Protein AF-A0A952EWT7-F1 (afdb_monomer_lite)

Radius of gyration: 32.93 Å; chains: 1; bounding box: 75×46×123 Å

Secondary structure (DSSP, 8-state):
-----PPP--TT-TTHHHHHIIIIIHHHHHHHHHHHTT-HHHHHHHHHTTB-TT---S--TTGGGB-SHHHHT--HHHHHHTSHHHHHHTTTSHHHHHHHHHHHH-TT-HHHHHHH-THHHHHHHHHHHHHHHHHHHHHHHHH--HHHHHHHHHHHHHHHHHH-SPPP-PPPPP-PPPPHHHHHTT--TTS--EEEEE-SS--S----PPPSSS-----EEEEESSPPPP-HHHHHHHHHHHHHHHHHHTTB-TTS-B----SSPPPP-HHHHHHHHHTT--HHHHHHHHTPPPPSS-HHHHHHHHHHHHHHHHHHHHHHHHHHHHHHHHHHHHHHHHHHHHHHHHHHHHHHHHHHHHHHT-

Structure (mmCIF, N/CA/C/O backbone):
data_AF-A0A952EWT7-F1
#
_entry.id   AF-A0A952EWT7-F1
#
loop_
_atom_site.group_PDB
_atom_site.id
_atom_site.type_symbol
_atom_site.label_atom_id
_atom_site.label_alt_id
_atom_site.label_comp_id
_atom_site.label_asym_id
_atom_site.label_entity_id
_atom_site.label_seq_id
_atom_site.pdbx_PDB_ins_code
_atom_site.Cartn_x
_atom_site.Cartn_y
_atom_site.Cartn_z
_atom_site.occupancy
_atom_site.B_iso_or_equiv
_atom_site.auth_seq_id
_atom_site.auth_comp_id
_atom_site.auth_asym_id
_atom_site.auth_atom_id
_atom_site.pdbx_PDB_model_num
ATOM 1 N N . THR A 1 1 ? 38.357 14.764 14.997 1.00 42.47 1 THR A N 1
ATOM 2 C CA . THR A 1 1 ? 37.292 14.633 13.981 1.00 42.47 1 THR A CA 1
ATOM 3 C C . THR A 1 1 ? 36.394 13.514 14.447 1.00 42.47 1 THR A C 1
ATOM 5 O O . THR A 1 1 ? 36.874 12.394 14.538 1.00 42.47 1 THR A O 1
ATOM 8 N N . VAL A 1 2 ? 35.173 13.812 14.895 1.00 44.06 2 VAL A N 1
ATOM 9 C CA . VAL A 1 2 ? 34.248 12.764 15.355 1.00 44.06 2 VAL A CA 1
ATOM 10 C C . VAL A 1 2 ? 33.851 11.966 14.120 1.00 44.06 2 VAL A C 1
ATOM 12 O O . VAL A 1 2 ? 33.176 12.498 13.241 1.00 44.06 2 VAL A O 1
ATOM 15 N N . VAL A 1 3 ? 34.344 10.734 14.009 1.00 47.75 3 VAL A N 1
ATOM 16 C CA . VAL A 1 3 ? 33.871 9.791 12.996 1.00 47.75 3 VAL A CA 1
ATOM 17 C C . VAL A 1 3 ? 32.419 9.513 13.365 1.00 47.75 3 VAL A C 1
ATOM 19 O O . VAL A 1 3 ? 32.148 8.882 14.381 1.00 47.75 3 VAL 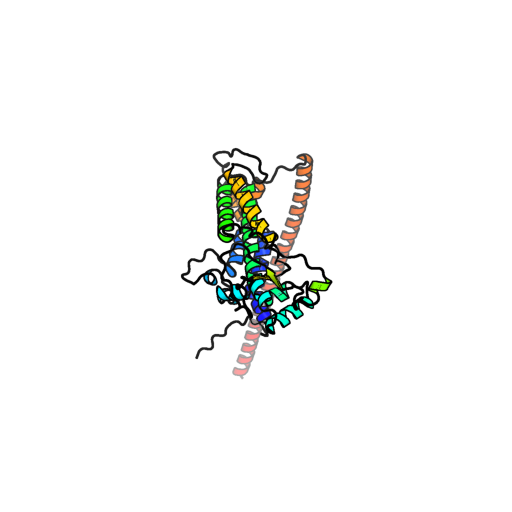A O 1
ATOM 22 N N . LYS A 1 4 ? 31.473 10.093 12.621 1.00 58.44 4 LYS A N 1
ATOM 23 C CA . LYS A 1 4 ? 30.082 9.655 12.712 1.00 58.44 4 LYS A CA 1
ATOM 24 C C . LYS A 1 4 ? 30.060 8.251 12.124 1.00 58.44 4 LYS A C 1
ATOM 26 O O . LYS A 1 4 ? 30.356 8.100 10.942 1.00 58.44 4 LYS A O 1
ATOM 31 N N . ASP A 1 5 ? 29.740 7.255 12.940 1.00 59.91 5 ASP A N 1
ATOM 32 C CA . ASP A 1 5 ? 29.447 5.917 12.440 1.00 59.91 5 ASP A CA 1
ATOM 33 C C . ASP A 1 5 ? 28.180 6.009 11.592 1.00 59.91 5 ASP A C 1
ATOM 35 O O . ASP A 1 5 ? 27.073 6.237 12.080 1.00 59.91 5 ASP A O 1
ATOM 39 N N . ILE A 1 6 ? 28.373 5.936 10.280 1.00 76.69 6 ILE A N 1
ATOM 40 C CA . ILE A 1 6 ? 27.298 6.007 9.305 1.00 76.69 6 ILE A CA 1
ATOM 41 C C . ILE A 1 6 ? 26.843 4.576 9.033 1.00 76.69 6 ILE A C 1
ATOM 43 O O . ILE A 1 6 ? 27.632 3.739 8.601 1.00 76.69 6 ILE A O 1
ATOM 47 N N . VAL A 1 7 ? 25.553 4.309 9.243 1.00 84.38 7 VAL A N 1
ATOM 48 C CA . VAL A 1 7 ? 24.935 3.031 8.870 1.00 84.38 7 VAL A CA 1
ATOM 49 C C . VAL A 1 7 ? 25.104 2.811 7.362 1.00 84.38 7 VAL A C 1
ATOM 51 O O . VAL A 1 7 ? 24.692 3.654 6.551 1.00 84.38 7 VAL A O 1
ATOM 54 N N . ASP A 1 8 ? 25.733 1.692 6.998 1.00 86.62 8 ASP A N 1
ATOM 55 C CA . ASP A 1 8 ? 26.028 1.322 5.614 1.00 86.62 8 ASP A CA 1
ATOM 56 C C . ASP A 1 8 ? 24.905 0.471 5.002 1.00 86.62 8 ASP A C 1
ATOM 58 O O . ASP A 1 8 ? 24.466 -0.524 5.579 1.00 86.62 8 ASP A O 1
ATOM 62 N N . PHE A 1 9 ? 24.468 0.854 3.804 1.00 88.00 9 PHE A N 1
ATOM 63 C CA . PHE A 1 9 ? 23.441 0.174 3.010 1.00 88.00 9 PHE A CA 1
ATOM 64 C C . PHE A 1 9 ? 23.977 -0.305 1.651 1.00 88.00 9 PHE A C 1
ATOM 66 O O . PHE A 1 9 ? 23.198 -0.730 0.794 1.00 88.00 9 PHE A O 1
ATOM 73 N N . SER A 1 10 ? 25.294 -0.235 1.437 1.00 86.12 10 SER A N 1
ATOM 74 C CA . SER A 1 10 ? 25.954 -0.641 0.199 1.00 86.12 10 SER A CA 1
ATOM 75 C C . SER A 1 10 ? 25.780 -2.139 -0.085 1.00 86.12 10 SER A C 1
ATOM 77 O O . SER A 1 10 ? 25.747 -2.971 0.821 1.00 86.12 10 SER A O 1
ATOM 79 N N . ASN A 1 11 ? 25.703 -2.525 -1.361 1.00 81.00 11 ASN A N 1
ATOM 80 C CA . ASN A 1 11 ? 25.495 -3.929 -1.748 1.00 81.00 11 ASN A CA 1
ATOM 81 C C . ASN A 1 11 ? 26.657 -4.860 -1.326 1.00 81.00 11 ASN A C 1
ATOM 83 O O . ASN A 1 11 ? 26.462 -6.063 -1.196 1.00 81.00 11 ASN A O 1
ATOM 87 N N . GLY A 1 12 ? 27.859 -4.309 -1.113 1.00 80.94 12 GLY A N 1
ATOM 88 C CA . GLY A 1 12 ? 29.049 -5.052 -0.676 1.00 80.94 12 GLY A CA 1
ATOM 89 C C . GLY A 1 12 ? 29.339 -4.981 0.827 1.00 80.94 12 GLY A C 1
ATOM 90 O O . GLY A 1 12 ? 30.287 -5.616 1.285 1.00 80.94 12 GLY A O 1
ATOM 91 N N . GLY A 1 13 ? 28.565 -4.210 1.596 1.00 86.81 13 GLY A N 1
ATOM 92 C CA . GLY A 1 13 ? 28.771 -4.050 3.033 1.00 86.81 13 GLY A CA 1
ATOM 93 C C . GLY A 1 13 ? 28.433 -5.324 3.809 1.00 86.81 13 GLY A C 1
ATOM 94 O O . GLY A 1 13 ? 27.369 -5.907 3.623 1.00 86.81 13 GLY A O 1
ATOM 95 N N . ALA A 1 14 ? 29.304 -5.743 4.732 1.00 88.44 14 ALA A N 1
ATOM 96 C CA . ALA A 1 14 ? 29.114 -6.982 5.498 1.00 88.44 14 ALA A CA 1
ATOM 97 C C . ALA A 1 14 ? 27.809 -7.001 6.319 1.00 88.44 14 ALA A C 1
ATOM 99 O O . ALA A 1 14 ? 27.170 -8.043 6.448 1.00 88.44 14 ALA A O 1
ATOM 100 N N . TYR A 1 15 ? 27.399 -5.841 6.846 1.00 89.75 15 TYR A N 1
ATOM 101 C CA . TYR A 1 15 ? 26.183 -5.689 7.653 1.00 89.75 15 TYR A CA 1
ATOM 102 C C . TYR A 1 15 ? 25.022 -5.018 6.912 1.00 89.75 15 TYR A C 1
ATOM 104 O O . TYR A 1 15 ? 23.964 -4.802 7.503 1.00 89.75 15 TYR A O 1
ATOM 112 N N . SER A 1 16 ? 25.180 -4.694 5.625 1.00 89.81 16 SER A N 1
ATOM 113 C CA . SER A 1 16 ? 24.175 -3.912 4.901 1.00 89.81 16 SER A CA 1
ATOM 114 C C . SER A 1 16 ? 22.834 -4.631 4.806 1.00 89.81 16 SER A C 1
ATOM 116 O O . SER A 1 16 ? 21.791 -3.992 4.907 1.00 89.81 16 SER A O 1
ATOM 118 N N . ILE A 1 17 ? 22.846 -5.962 4.684 1.00 91.25 17 ILE A N 1
ATOM 119 C CA . ILE A 1 17 ? 21.625 -6.770 4.642 1.00 91.25 17 ILE A CA 1
ATOM 120 C C . ILE A 1 17 ? 20.793 -6.618 5.918 1.00 91.25 17 ILE A C 1
ATOM 122 O O . ILE A 1 17 ? 19.594 -6.381 5.825 1.00 91.25 17 ILE A O 1
ATOM 126 N N . TYR A 1 18 ? 21.430 -6.646 7.090 1.00 92.88 18 TYR A N 1
ATOM 127 C CA . TYR A 1 18 ? 20.749 -6.475 8.373 1.00 92.88 18 TYR A CA 1
ATOM 128 C C . TYR A 1 18 ? 20.239 -5.044 8.552 1.00 92.88 18 TYR A C 1
ATOM 130 O O . TYR A 1 18 ? 19.160 -4.836 9.098 1.00 92.88 18 TYR A O 1
ATOM 138 N N . ASN A 1 19 ? 20.967 -4.055 8.030 1.00 92.88 19 ASN A N 1
ATOM 139 C CA . ASN A 1 19 ? 20.509 -2.667 8.033 1.00 92.88 19 ASN A CA 1
ATOM 140 C C . ASN A 1 19 ? 19.266 -2.497 7.142 1.00 92.88 19 ASN A C 1
ATOM 142 O O . ASN A 1 19 ? 18.280 -1.895 7.562 1.00 92.88 19 ASN A O 1
ATOM 146 N N . TRP A 1 20 ? 19.259 -3.079 5.938 1.00 92.94 20 TRP A N 1
ATOM 147 C CA . TRP A 1 20 ? 18.069 -3.118 5.079 1.00 92.94 20 TRP A CA 1
ATOM 148 C C . TRP A 1 20 ? 16.901 -3.859 5.739 1.00 92.94 20 TRP A C 1
ATOM 150 O O . TRP A 1 20 ? 15.750 -3.440 5.613 1.00 92.94 20 TRP A O 1
ATOM 160 N N . GLU A 1 21 ? 17.175 -4.944 6.459 1.00 94.44 21 GLU A N 1
ATOM 161 C CA . GLU A 1 21 ? 16.149 -5.675 7.198 1.00 94.44 21 GLU A CA 1
ATOM 162 C C . GLU A 1 21 ? 15.536 -4.832 8.314 1.00 94.44 21 GLU A C 1
ATOM 164 O O . GLU A 1 21 ? 14.314 -4.716 8.380 1.00 94.44 21 GLU A O 1
ATOM 169 N N . LEU A 1 22 ? 16.365 -4.186 9.132 1.00 93.81 22 LEU A N 1
ATOM 170 C CA . LEU A 1 22 ? 15.923 -3.408 10.284 1.00 93.81 22 LEU A CA 1
ATOM 171 C C . LEU A 1 22 ? 15.167 -2.136 9.887 1.00 93.81 22 LEU A C 1
ATOM 173 O O . LEU A 1 22 ? 14.108 -1.855 10.440 1.00 93.81 22 LEU A O 1
ATOM 177 N N . PHE A 1 23 ? 15.708 -1.364 8.943 1.00 93.31 23 PHE A N 1
ATOM 178 C CA . PHE A 1 23 ? 15.173 -0.038 8.621 1.00 93.31 23 PHE A CA 1
ATOM 179 C C . PHE A 1 23 ? 14.090 -0.061 7.541 1.00 93.31 23 PHE A C 1
ATOM 181 O O . PHE A 1 23 ? 13.318 0.887 7.449 1.00 93.31 23 PHE A O 1
ATOM 188 N N . PHE A 1 24 ? 14.011 -1.115 6.725 1.00 94.94 24 PHE A N 1
ATOM 189 C CA . PHE A 1 24 ? 13.076 -1.164 5.600 1.00 94.94 24 PHE A CA 1
ATOM 190 C C . PHE A 1 24 ? 12.190 -2.414 5.597 1.00 94.94 24 PHE A C 1
ATOM 192 O O . PHE A 1 24 ? 10.965 -2.288 5.612 1.00 94.94 24 PHE A O 1
ATOM 199 N N . HIS A 1 25 ? 12.763 -3.622 5.580 1.00 95.44 25 HIS A N 1
ATOM 200 C CA . HIS A 1 25 ? 11.948 -4.830 5.400 1.00 95.44 25 HIS A CA 1
ATOM 201 C C . HIS A 1 25 ? 11.060 -5.143 6.608 1.00 95.44 25 HIS A C 1
ATOM 203 O O . HIS A 1 25 ? 9.895 -5.490 6.414 1.00 95.44 25 HIS A O 1
ATOM 209 N N . ALA A 1 26 ? 11.570 -5.005 7.834 1.00 96.31 26 ALA A N 1
ATOM 210 C CA . ALA A 1 26 ? 10.805 -5.287 9.044 1.00 96.31 26 ALA A CA 1
ATOM 211 C C . ALA A 1 26 ? 9.638 -4.299 9.238 1.00 96.31 26 ALA A C 1
ATOM 213 O O . ALA A 1 26 ? 8.508 -4.781 9.352 1.00 96.31 26 ALA A O 1
ATOM 214 N N . PRO A 1 27 ? 9.823 -2.961 9.175 1.00 96.88 27 PRO A N 1
ATOM 215 C CA . PRO A 1 27 ? 8.701 -2.028 9.280 1.00 96.88 27 PRO A CA 1
ATOM 216 C C . PRO A 1 27 ? 7.652 -2.245 8.184 1.00 96.88 27 PRO A C 1
ATOM 218 O O . PRO A 1 27 ? 6.457 -2.278 8.475 1.00 96.88 27 PRO A O 1
ATOM 221 N N . LEU A 1 28 ? 8.081 -2.496 6.939 1.00 96.94 28 LEU A N 1
ATOM 222 C CA . LEU A 1 28 ? 7.162 -2.769 5.833 1.00 96.94 28 LEU A CA 1
ATOM 223 C C . LEU A 1 28 ? 6.356 -4.056 6.060 1.00 96.94 28 LEU A C 1
ATOM 225 O O . LEU A 1 28 ? 5.153 -4.088 5.798 1.00 96.94 28 LEU A O 1
ATOM 229 N N . MET A 1 29 ? 7.002 -5.119 6.546 1.00 97.31 29 MET A N 1
ATOM 230 C CA . MET A 1 29 ? 6.338 -6.387 6.847 1.00 97.31 29 MET A CA 1
ATOM 231 C C . MET A 1 29 ? 5.324 -6.233 7.983 1.00 97.31 29 MET A C 1
ATOM 233 O O . MET A 1 29 ? 4.217 -6.764 7.876 1.00 97.31 29 MET A O 1
ATOM 237 N N . ILE A 1 30 ? 5.672 -5.490 9.038 1.00 97.44 30 ILE A N 1
ATOM 238 C CA . ILE A 1 30 ? 4.776 -5.210 10.165 1.00 97.44 30 ILE A CA 1
ATOM 239 C C . ILE A 1 30 ? 3.564 -4.404 9.688 1.00 97.44 30 ILE A C 1
ATOM 241 O O . ILE A 1 30 ? 2.435 -4.824 9.936 1.00 97.44 30 ILE A O 1
ATOM 245 N N . ALA A 1 31 ? 3.780 -3.326 8.928 1.00 97.12 31 ALA A N 1
ATOM 246 C CA . ALA A 1 31 ? 2.704 -2.520 8.352 1.00 97.12 31 ALA A CA 1
ATOM 247 C C . ALA A 1 31 ? 1.757 -3.370 7.489 1.00 97.12 31 ALA A C 1
ATOM 249 O O . ALA A 1 31 ? 0.542 -3.357 7.682 1.00 97.12 31 ALA A O 1
ATOM 250 N N . CYS A 1 32 ? 2.310 -4.190 6.588 1.00 96.19 32 CYS A N 1
ATOM 251 C CA . CYS A 1 32 ? 1.510 -5.081 5.745 1.00 96.19 32 CYS A CA 1
ATOM 252 C C . CYS A 1 32 ? 0.720 -6.105 6.571 1.00 96.19 32 CYS A C 1
ATOM 254 O O . CYS A 1 32 ? -0.427 -6.404 6.243 1.00 96.19 32 CYS A O 1
ATOM 256 N N . ARG A 1 33 ? 1.308 -6.650 7.643 1.00 96.75 33 ARG A N 1
ATOM 257 C CA . ARG A 1 33 ? 0.636 -7.626 8.508 1.00 96.75 33 ARG A CA 1
ATOM 258 C C . ARG A 1 33 ? -0.483 -6.989 9.332 1.00 96.75 33 ARG A C 1
ATOM 260 O O . ARG A 1 33 ? -1.529 -7.608 9.487 1.00 96.75 33 ARG A O 1
ATOM 267 N N . LEU A 1 34 ? -0.280 -5.774 9.835 1.00 94.94 34 LEU A N 1
ATOM 268 C CA . LEU A 1 34 ? -1.309 -5.004 10.538 1.00 94.94 34 LEU A CA 1
ATOM 269 C C . LEU A 1 34 ? -2.470 -4.652 9.606 1.00 94.94 34 LEU A C 1
ATOM 271 O O . LEU A 1 34 ? -3.620 -4.889 9.962 1.00 94.94 34 LEU A O 1
ATOM 275 N N . SER A 1 35 ? -2.163 -4.205 8.386 1.00 93.50 35 SER A N 1
ATOM 276 C CA . SER A 1 35 ? -3.159 -3.912 7.351 1.00 93.50 35 SER A CA 1
ATOM 277 C C . SER A 1 35 ? -3.997 -5.147 6.987 1.00 93.50 35 SER A C 1
ATOM 279 O O . SER A 1 35 ? -5.222 -5.080 6.945 1.00 93.50 35 SER A O 1
ATOM 281 N N . GLN A 1 36 ? -3.365 -6.320 6.833 1.00 92.56 36 GLN A N 1
ATOM 282 C CA . GLN A 1 36 ? -4.076 -7.595 6.622 1.00 92.56 36 GLN A CA 1
ATOM 283 C C . GLN A 1 36 ? -5.028 -7.960 7.768 1.00 92.56 36 GLN A C 1
ATOM 285 O O . GLN A 1 36 ? -6.036 -8.621 7.535 1.00 92.56 36 GLN A O 1
ATOM 290 N N . ASN A 1 37 ? -4.706 -7.537 8.991 1.00 93.00 37 ASN A N 1
ATOM 291 C CA . ASN A 1 37 ? -5.528 -7.744 10.180 1.00 93.00 37 ASN A CA 1
ATOM 292 C C . ASN A 1 37 ? -6.482 -6.563 10.447 1.00 93.00 37 ASN A C 1
ATOM 294 O O . ASN A 1 37 ? -6.956 -6.433 11.570 1.00 93.00 37 ASN A O 1
ATOM 298 N N . GLN A 1 38 ? -6.726 -5.693 9.455 1.00 91.88 38 GLN A N 1
ATOM 299 C CA . GLN A 1 3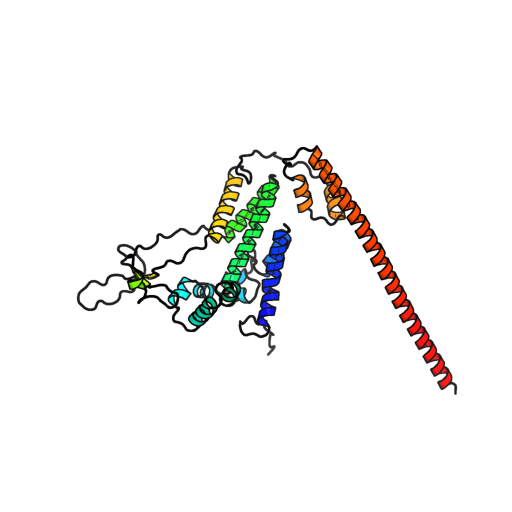8 ? -7.628 -4.531 9.538 1.00 91.88 38 GLN A CA 1
ATOM 300 C C . GLN A 1 38 ? -7.242 -3.483 10.601 1.00 91.88 38 GLN A C 1
ATOM 302 O O . GLN A 1 38 ? -8.026 -2.601 10.934 1.00 91.88 38 GLN A O 1
ATOM 307 N N . ARG A 1 39 ? -6.002 -3.518 11.107 1.00 92.69 39 ARG A N 1
ATOM 308 C CA . ARG A 1 39 ? -5.456 -2.515 12.039 1.00 92.69 39 ARG A CA 1
ATOM 309 C C . ARG A 1 39 ? -4.799 -1.386 11.252 1.00 92.69 39 ARG A C 1
ATOM 311 O O . ARG A 1 39 ? -3.573 -1.268 11.214 1.00 92.69 39 ARG A O 1
ATOM 318 N N . PHE A 1 40 ? -5.618 -0.608 10.549 1.00 93.69 40 PHE A N 1
ATOM 319 C CA . PHE A 1 40 ? -5.148 0.326 9.523 1.00 93.69 40 PHE A CA 1
ATOM 320 C C . PHE A 1 40 ? -4.399 1.544 10.065 1.00 93.69 40 PHE A C 1
ATOM 322 O O . PHE A 1 40 ? -3.399 1.938 9.467 1.00 93.69 40 PHE A O 1
ATOM 329 N N . GLU A 1 41 ? -4.832 2.110 11.193 1.00 93.75 41 GLU A N 1
ATOM 330 C CA . GLU A 1 41 ? -4.176 3.266 11.822 1.00 93.75 41 GLU A CA 1
ATOM 331 C C . GLU A 1 41 ? -2.771 2.909 12.335 1.00 93.75 41 GLU A C 1
ATOM 333 O O . GLU A 1 41 ? -1.787 3.616 12.099 1.00 93.75 41 GLU A O 1
ATOM 338 N N . GLU A 1 42 ? -2.637 1.744 12.968 1.00 93.44 42 GLU A N 1
ATOM 339 C CA . GLU A 1 42 ? -1.331 1.239 13.385 1.00 93.44 42 GLU A CA 1
ATOM 340 C C . GLU A 1 42 ? -0.455 0.910 12.177 1.00 93.44 42 GLU A C 1
ATOM 342 O O . GLU A 1 42 ? 0.721 1.274 12.156 1.00 93.44 42 GLU A O 1
ATOM 347 N N . ALA A 1 43 ? -1.016 0.275 11.141 1.00 96.44 43 ALA A N 1
ATOM 348 C CA . ALA A 1 43 ? -0.293 0.027 9.896 1.00 96.44 43 ALA A CA 1
ATOM 349 C C . ALA A 1 43 ? 0.240 1.333 9.287 1.00 96.44 43 ALA A C 1
ATOM 351 O O . ALA A 1 43 ? 1.390 1.378 8.852 1.00 96.44 43 ALA A O 1
ATOM 352 N N . MET A 1 44 ? -0.562 2.401 9.317 1.00 94.81 44 MET A N 1
ATOM 353 C CA . MET A 1 44 ? -0.188 3.737 8.857 1.00 94.81 44 MET A CA 1
ATOM 354 C C . MET A 1 44 ? 1.020 4.289 9.616 1.00 94.81 44 MET A C 1
ATOM 356 O O . MET A 1 44 ? 1.989 4.734 9.003 1.00 94.81 44 MET A O 1
ATOM 360 N N . SER A 1 45 ? 1.002 4.178 10.946 1.00 95.50 45 SER A N 1
ATOM 361 C CA . SER A 1 45 ? 2.125 4.585 11.799 1.00 95.50 45 SER A CA 1
ATOM 362 C C . SER A 1 45 ? 3.414 3.846 11.421 1.00 95.50 45 SER A C 1
ATOM 364 O O . SER A 1 45 ? 4.483 4.449 11.345 1.00 95.50 45 SER A O 1
ATOM 366 N N . TRP A 1 46 ? 3.312 2.552 11.098 1.00 96.75 46 TRP A N 1
ATOM 367 C CA . TRP A 1 46 ? 4.454 1.766 10.631 1.00 96.75 46 TRP A CA 1
ATOM 368 C C . TRP A 1 46 ? 4.929 2.145 9.227 1.00 96.75 46 TRP A C 1
ATOM 370 O O . TRP A 1 46 ? 6.136 2.167 8.982 1.00 96.75 46 TRP A O 1
ATOM 380 N N . PHE A 1 47 ? 4.018 2.479 8.310 1.00 96.56 47 PHE A N 1
ATOM 381 C CA . PHE A 1 47 ? 4.402 3.007 7.002 1.00 96.56 47 PHE A CA 1
ATOM 382 C C . PHE A 1 47 ? 5.148 4.339 7.121 1.00 96.56 47 PHE A C 1
ATOM 384 O O . PHE A 1 47 ? 6.129 4.533 6.402 1.00 96.56 47 PHE A O 1
ATOM 391 N N . HIS A 1 48 ? 4.752 5.213 8.052 1.00 95.62 48 HIS A N 1
ATOM 392 C CA . HIS A 1 48 ? 5.388 6.516 8.268 1.00 95.62 48 HIS A CA 1
ATOM 393 C C . HIS A 1 48 ? 6.845 6.430 8.749 1.00 95.62 48 HIS A C 1
ATOM 395 O O . HIS A 1 48 ? 7.598 7.375 8.536 1.00 95.62 48 HIS A O 1
ATOM 401 N N . TYR A 1 49 ? 7.298 5.292 9.291 1.00 94.81 49 TYR A N 1
ATOM 402 C CA . TYR A 1 49 ? 8.730 5.063 9.544 1.00 94.81 49 TYR A CA 1
ATOM 403 C C . TYR A 1 49 ? 9.565 4.876 8.269 1.00 94.81 49 TYR A C 1
ATOM 405 O O . TYR A 1 49 ? 10.793 4.900 8.336 1.00 94.81 49 TYR A O 1
ATOM 413 N N . ILE A 1 50 ? 8.926 4.674 7.112 1.00 95.25 50 ILE A N 1
ATOM 414 C CA . ILE A 1 50 ? 9.595 4.542 5.812 1.00 95.25 50 ILE A CA 1
ATOM 415 C C . ILE A 1 50 ? 9.237 5.715 4.899 1.00 95.25 50 ILE A C 1
ATOM 417 O O . ILE A 1 50 ? 10.128 6.346 4.325 1.00 95.25 50 ILE A O 1
ATOM 421 N N . PHE A 1 51 ? 7.940 5.976 4.748 1.00 94.94 51 PHE A N 1
ATOM 422 C CA . PHE A 1 51 ? 7.372 6.950 3.829 1.00 94.94 51 PHE A CA 1
ATOM 423 C C . PHE A 1 51 ? 6.286 7.757 4.534 1.00 94.94 51 PHE A C 1
ATOM 425 O O . PHE A 1 51 ? 5.251 7.208 4.915 1.00 94.94 51 PHE A O 1
ATOM 432 N N . ASN A 1 52 ? 6.519 9.058 4.675 1.00 93.12 52 ASN A N 1
ATOM 433 C CA . ASN A 1 52 ? 5.586 9.988 5.287 1.00 93.12 52 ASN A CA 1
ATOM 434 C C . ASN A 1 52 ? 5.208 11.097 4.286 1.00 93.12 52 ASN A C 1
ATOM 436 O O . ASN A 1 52 ? 5.968 12.051 4.111 1.00 93.12 52 ASN A O 1
ATOM 440 N N . PRO A 1 53 ? 4.045 11.003 3.615 1.00 90.06 53 PRO A N 1
ATOM 441 C CA . PRO A 1 53 ? 3.616 12.017 2.655 1.00 90.06 53 PRO A CA 1
ATOM 442 C C . PRO A 1 53 ? 3.102 13.305 3.316 1.00 90.06 53 PRO A C 1
ATOM 444 O O . PRO A 1 53 ? 2.937 14.302 2.617 1.00 90.06 53 PRO A O 1
ATOM 447 N N . THR A 1 54 ? 2.850 13.309 4.631 1.00 86.81 54 THR A N 1
ATOM 448 C CA . THR A 1 54 ? 2.317 14.476 5.355 1.00 86.81 54 THR A CA 1
ATOM 449 C C . THR A 1 54 ? 3.408 15.362 5.948 1.00 86.81 54 THR A C 1
ATOM 451 O O . THR A 1 54 ? 3.098 16.275 6.709 1.00 86.81 54 THR A O 1
ATOM 454 N N . ASP A 1 55 ? 4.678 15.079 5.657 1.00 85.75 55 ASP A N 1
ATOM 455 C CA . ASP A 1 55 ? 5.788 15.870 6.170 1.00 85.75 55 ASP A CA 1
ATOM 456 C C . ASP A 1 55 ? 5.811 17.283 5.552 1.00 85.75 55 ASP A C 1
ATOM 458 O O . ASP A 1 55 ? 5.678 17.461 4.335 1.00 85.75 55 ASP A O 1
ATOM 462 N N . ILE A 1 56 ? 5.960 18.287 6.418 1.00 82.69 56 ILE A N 1
ATOM 463 C CA . ILE A 1 56 ? 5.922 19.725 6.111 1.00 82.69 56 ILE A CA 1
ATOM 464 C C . ILE A 1 56 ? 7.323 20.345 6.268 1.00 82.69 56 ILE A C 1
ATOM 466 O O . ILE A 1 56 ? 7.489 21.553 6.110 1.00 82.69 56 ILE A O 1
ATOM 470 N N . GLU A 1 57 ? 8.351 19.548 6.569 1.00 84.62 57 GLU A N 1
ATOM 471 C CA . GLU A 1 57 ? 9.724 20.042 6.641 1.00 84.62 57 GLU A CA 1
ATOM 472 C C . GLU A 1 57 ? 10.173 20.718 5.329 1.00 84.62 57 GLU A C 1
ATOM 474 O O . GLU A 1 57 ? 9.826 20.296 4.217 1.00 84.62 57 GLU A O 1
ATOM 479 N N . ASP A 1 58 ? 10.972 21.785 5.463 1.00 83.56 58 ASP A N 1
ATOM 480 C CA . ASP A 1 58 ? 11.516 22.585 4.352 1.00 83.56 58 ASP A CA 1
ATOM 481 C C . ASP A 1 58 ? 12.729 21.893 3.709 1.00 83.56 58 ASP A C 1
ATOM 483 O O . ASP A 1 58 ? 13.847 22.406 3.651 1.00 83.56 58 ASP A O 1
ATOM 487 N N . LEU A 1 59 ? 12.512 20.651 3.287 1.00 85.06 59 LEU A N 1
ATOM 488 C CA . LEU A 1 59 ? 13.479 19.821 2.587 1.00 85.06 59 LEU A CA 1
ATOM 489 C C . LEU A 1 59 ? 13.059 19.660 1.120 1.00 85.06 59 LEU A C 1
ATOM 491 O O . LEU A 1 59 ? 11.864 19.669 0.797 1.00 85.06 59 LEU A O 1
ATOM 495 N N . PRO A 1 60 ? 14.024 19.492 0.198 1.00 85.44 60 PRO A N 1
ATOM 496 C CA . PRO A 1 60 ? 13.713 19.349 -1.215 1.00 85.44 60 PRO A CA 1
ATOM 497 C C . PRO A 1 60 ? 12.852 18.104 -1.466 1.00 85.44 60 PRO A C 1
ATOM 499 O O . PRO A 1 60 ? 13.069 17.023 -0.913 1.00 85.44 60 PRO A O 1
ATOM 502 N N . THR A 1 61 ? 11.870 18.239 -2.357 1.00 82.50 61 THR A N 1
ATOM 503 C CA . THR A 1 61 ? 11.111 17.089 -2.854 1.00 82.50 61 THR A CA 1
ATOM 504 C C . THR A 1 61 ? 11.963 16.319 -3.871 1.00 82.50 61 THR A C 1
ATOM 506 O O . THR A 1 61 ? 12.606 16.935 -4.724 1.00 82.50 61 THR A O 1
ATOM 509 N N . PRO A 1 62 ? 12.011 14.975 -3.815 1.00 85.44 62 PRO A N 1
ATOM 510 C CA . PRO A 1 62 ? 11.165 14.071 -3.027 1.00 85.44 62 PRO A CA 1
ATOM 511 C C . PRO A 1 62 ? 11.754 13.627 -1.675 1.00 85.44 62 PRO A C 1
ATOM 513 O O . PRO A 1 62 ? 11.096 12.851 -0.988 1.00 85.44 62 PRO A O 1
ATOM 516 N N . GLN A 1 63 ? 12.960 14.073 -1.303 1.00 86.69 63 GLN A N 1
ATOM 517 C CA . GLN A 1 63 ? 13.704 13.574 -0.135 1.00 86.69 63 GLN A CA 1
ATOM 518 C C . GLN A 1 63 ? 12.903 13.681 1.160 1.00 86.69 63 GLN A C 1
ATOM 520 O O . GLN A 1 63 ? 12.863 12.726 1.927 1.00 86.69 63 GLN A O 1
ATOM 525 N N . ARG A 1 64 ? 12.192 14.800 1.343 1.00 87.94 64 ARG A N 1
ATOM 526 C CA . ARG A 1 64 ? 11.398 15.082 2.547 1.00 87.94 64 ARG A CA 1
ATOM 527 C C . ARG A 1 64 ? 10.416 13.978 2.947 1.00 87.94 64 ARG A C 1
ATOM 529 O O . ARG A 1 64 ? 10.119 13.820 4.115 1.00 87.94 64 ARG A O 1
ATOM 536 N N . TYR A 1 65 ? 9.904 13.207 1.988 1.00 91.06 65 TYR A N 1
ATOM 537 C CA . TYR A 1 65 ? 8.889 12.191 2.274 1.00 91.06 65 TYR A CA 1
ATOM 538 C C . TYR A 1 65 ? 9.477 10.845 2.710 1.00 91.06 65 TYR A C 1
ATOM 540 O O . TYR A 1 65 ? 8.733 9.941 3.089 1.00 91.06 65 TYR A O 1
ATOM 548 N N . TRP A 1 66 ? 10.793 10.665 2.596 1.00 92.94 66 TRP A N 1
ATOM 549 C CA . TRP A 1 66 ? 11.458 9.388 2.823 1.00 92.94 66 TRP A CA 1
ATOM 550 C C . TRP A 1 66 ? 12.286 9.430 4.097 1.00 92.94 66 TRP A C 1
ATOM 552 O O . TRP A 1 66 ? 13.245 10.181 4.193 1.00 92.94 66 TRP A O 1
ATOM 562 N N . VAL A 1 67 ? 11.975 8.557 5.050 1.00 90.56 67 VAL A N 1
ATOM 563 C CA . VAL A 1 67 ? 12.685 8.511 6.338 1.00 90.56 67 VAL A CA 1
ATOM 564 C C . VAL A 1 67 ? 13.921 7.614 6.256 1.00 90.56 67 VAL A C 1
ATOM 566 O O . VAL A 1 67 ? 14.980 7.918 6.805 1.00 90.56 67 VAL A O 1
ATOM 569 N N . THR A 1 68 ? 13.822 6.490 5.544 1.00 89.56 68 THR A N 1
ATOM 570 C CA . THR A 1 68 ? 14.950 5.563 5.391 1.00 89.56 68 THR A CA 1
ATOM 571 C C . THR A 1 68 ? 16.077 6.219 4.602 1.00 89.56 68 THR A C 1
ATOM 573 O O . THR A 1 68 ? 15.883 6.608 3.448 1.00 89.56 68 THR A O 1
ATOM 576 N N . LYS A 1 69 ? 17.277 6.258 5.191 1.00 88.88 69 LYS A N 1
ATOM 577 C CA . LYS A 1 69 ? 18.457 6.942 4.643 1.00 88.88 69 LYS A CA 1
ATOM 578 C C . LYS A 1 69 ? 18.712 6.682 3.145 1.00 88.88 69 LYS A C 1
ATOM 580 O O . LYS A 1 69 ? 18.845 7.662 2.417 1.00 88.88 69 LYS A O 1
ATOM 585 N N . PRO A 1 70 ? 18.723 5.430 2.636 1.00 88.44 70 PRO A N 1
ATOM 586 C CA . PRO A 1 70 ? 18.969 5.198 1.213 1.00 88.44 70 PRO A CA 1
ATOM 587 C C . PRO A 1 70 ? 17.909 5.793 0.294 1.00 88.44 70 PRO A C 1
ATOM 589 O O . PRO A 1 70 ? 18.193 5.972 -0.873 1.00 88.44 70 PRO A O 1
ATOM 592 N N . PHE A 1 71 ? 16.690 6.046 0.767 1.00 91.00 71 PHE A N 1
ATOM 593 C CA . PHE A 1 71 ? 15.636 6.687 -0.024 1.00 91.00 71 PHE A CA 1
ATOM 594 C C . PHE A 1 71 ? 15.658 8.209 0.142 1.00 91.00 71 PHE A C 1
ATOM 596 O O . PHE A 1 71 ? 15.359 8.927 -0.810 1.00 91.00 71 PHE A O 1
ATOM 603 N N . PHE A 1 72 ? 16.058 8.692 1.320 1.00 88.88 72 PHE A N 1
ATOM 604 C CA . PHE A 1 72 ? 16.256 10.112 1.599 1.00 88.88 72 PHE A CA 1
ATOM 605 C C . PHE A 1 72 ? 17.383 10.717 0.752 1.00 88.88 72 PHE A C 1
ATOM 607 O O . PHE A 1 72 ? 17.243 11.812 0.225 1.00 88.88 72 PHE A O 1
ATOM 614 N N . GLU A 1 73 ? 18.488 9.992 0.562 1.00 87.62 73 GLU A N 1
ATOM 615 C CA . GLU A 1 73 ? 19.639 10.475 -0.218 1.00 87.62 73 GLU A CA 1
ATOM 616 C C . GLU A 1 73 ? 19.363 10.556 -1.734 1.00 87.62 73 GLU A C 1
ATOM 618 O O . GLU A 1 73 ? 20.146 11.158 -2.470 1.00 87.62 73 GLU A O 1
ATOM 623 N N . TYR A 1 74 ? 18.254 9.985 -2.223 1.00 84.50 74 TYR A N 1
ATOM 624 C CA . TYR A 1 74 ? 17.935 9.959 -3.651 1.00 84.50 74 TYR A CA 1
ATOM 625 C C . TYR A 1 74 ? 17.374 11.284 -4.156 1.00 84.50 74 TYR A C 1
ATOM 627 O O . TYR A 1 74 ? 16.332 11.764 -3.704 1.00 84.50 74 TYR A O 1
ATOM 635 N N . ASN A 1 75 ? 18.011 11.814 -5.198 1.00 82.75 75 ASN A N 1
ATOM 636 C CA . ASN A 1 75 ? 17.556 13.011 -5.893 1.00 82.75 75 ASN A CA 1
ATOM 637 C C . ASN A 1 75 ? 16.704 12.684 -7.120 1.00 82.75 75 ASN A C 1
ATOM 639 O O . ASN A 1 75 ? 16.729 11.573 -7.652 1.00 82.75 75 ASN A O 1
ATOM 643 N N . SER A 1 76 ? 15.987 13.694 -7.621 1.00 81.19 76 SER A N 1
ATOM 644 C CA . SER A 1 76 ? 15.192 13.633 -8.858 1.00 81.19 76 SER A CA 1
ATOM 645 C C . SER A 1 76 ? 15.975 13.064 -10.055 1.00 81.19 76 SER A C 1
ATOM 647 O O . SER A 1 76 ? 15.425 12.283 -10.837 1.00 81.19 76 SER A O 1
ATOM 649 N N . ASP A 1 77 ? 17.266 13.380 -10.169 1.00 82.75 77 ASP A N 1
ATOM 650 C CA . ASP A 1 77 ? 18.140 12.865 -11.227 1.00 82.75 77 ASP A CA 1
ATOM 651 C C . ASP A 1 77 ? 18.470 11.377 -11.078 1.00 82.75 77 ASP A C 1
ATOM 653 O O . ASP A 1 77 ? 18.561 10.660 -12.078 1.00 82.75 77 ASP A O 1
ATOM 657 N N . ASP A 1 78 ? 18.565 10.862 -9.854 1.00 83.75 78 ASP A N 1
ATOM 658 C CA . ASP A 1 78 ? 18.829 9.441 -9.624 1.00 83.75 78 ASP A CA 1
ATOM 659 C C . ASP A 1 78 ? 17.610 8.583 -9.987 1.00 83.75 78 ASP A C 1
ATOM 661 O O . ASP A 1 78 ? 17.758 7.513 -10.587 1.00 83.75 78 ASP A O 1
ATOM 665 N N . TYR A 1 79 ? 16.391 9.097 -9.777 1.00 83.19 79 TYR A N 1
ATOM 666 C CA . TYR A 1 79 ? 15.182 8.462 -10.316 1.00 83.19 79 TYR A CA 1
ATOM 667 C C . TYR A 1 79 ? 15.193 8.407 -11.845 1.00 83.19 79 TYR A C 1
ATOM 669 O O . TYR A 1 79 ? 14.734 7.418 -12.418 1.00 83.19 79 TYR A O 1
ATOM 677 N N . ARG A 1 80 ? 15.704 9.446 -12.526 1.00 81.62 80 ARG A N 1
ATOM 678 C CA . ARG A 1 80 ? 15.808 9.477 -13.998 1.00 81.62 80 ARG A CA 1
ATOM 679 C C . ARG A 1 80 ? 16.813 8.452 -14.517 1.00 81.62 80 ARG A C 1
ATOM 681 O O . ARG A 1 80 ? 16.536 7.818 -15.535 1.00 81.62 80 ARG A O 1
ATOM 688 N N . LYS A 1 81 ? 17.935 8.247 -13.821 1.00 81.88 81 LYS A N 1
ATOM 689 C CA . LYS A 1 81 ? 18.925 7.205 -14.157 1.00 81.88 81 LYS A CA 1
ATOM 690 C C . LYS A 1 81 ? 18.331 5.799 -14.058 1.00 81.88 81 LYS A C 1
ATOM 692 O O . LYS A 1 81 ? 18.577 4.974 -14.926 1.00 81.88 81 LYS A O 1
ATOM 697 N N . GLN A 1 82 ? 17.484 5.544 -13.057 1.00 81.62 82 GLN A N 1
ATOM 698 C CA . GLN A 1 82 ? 16.857 4.228 -12.858 1.00 81.62 82 GLN A CA 1
ATOM 699 C C . GLN A 1 82 ? 15.605 3.971 -13.716 1.00 81.62 82 GLN A C 1
ATOM 701 O O . GLN A 1 82 ? 14.972 2.918 -13.588 1.00 81.62 82 GLN A O 1
ATOM 706 N N . ARG A 1 83 ? 15.217 4.895 -14.606 1.00 83.44 83 ARG A N 1
ATOM 707 C CA . ARG A 1 83 ? 14.123 4.649 -15.558 1.00 83.44 83 ARG A CA 1
ATOM 708 C C . ARG A 1 83 ? 14.522 3.551 -16.538 1.00 83.44 83 ARG A C 1
ATOM 710 O O . ARG A 1 83 ? 15.620 3.574 -17.081 1.00 83.44 83 ARG A O 1
ATOM 717 N N . ILE A 1 84 ? 13.586 2.648 -16.834 1.00 81.94 84 ILE A N 1
ATOM 718 C CA . ILE A 1 84 ? 13.814 1.519 -17.751 1.00 81.94 84 ILE A CA 1
ATOM 719 C C . ILE A 1 84 ? 14.327 2.013 -19.110 1.00 81.94 84 ILE A C 1
ATOM 721 O O . ILE A 1 84 ? 15.296 1.465 -19.614 1.00 81.94 84 ILE A O 1
ATOM 725 N N . GLN A 1 85 ? 13.754 3.093 -19.648 1.00 78.69 85 GLN A N 1
ATOM 726 C CA . GLN A 1 85 ? 14.204 3.709 -20.903 1.00 78.69 85 GLN A CA 1
ATOM 727 C C . GLN A 1 85 ? 15.690 4.087 -20.877 1.00 78.69 85 GLN A C 1
ATOM 729 O O . GLN A 1 85 ? 16.409 3.782 -21.819 1.00 78.69 85 GLN A O 1
ATOM 734 N N . ASN A 1 86 ? 16.149 4.696 -19.781 1.00 82.00 86 ASN A N 1
ATOM 735 C CA . ASN A 1 86 ? 17.527 5.162 -19.629 1.00 82.00 86 ASN A CA 1
ATOM 736 C C . ASN A 1 86 ? 18.512 3.994 -19.433 1.00 82.00 86 ASN A C 1
ATOM 738 O O . ASN A 1 86 ? 19.663 4.037 -19.861 1.00 82.00 86 ASN A O 1
ATOM 742 N N . ILE A 1 87 ? 18.047 2.917 -18.800 1.00 80.88 87 ILE A N 1
ATOM 743 C CA . ILE A 1 87 ? 18.821 1.684 -18.637 1.00 80.88 87 ILE A CA 1
ATOM 744 C C . ILE A 1 87 ? 18.957 0.961 -19.981 1.00 80.88 87 ILE A C 1
ATOM 746 O O . ILE A 1 87 ? 20.048 0.523 -20.331 1.00 80.88 87 ILE A O 1
ATOM 750 N N . LEU A 1 88 ? 17.865 0.855 -20.746 1.00 80.50 88 LEU A N 1
ATOM 751 C CA . LEU A 1 88 ? 17.875 0.225 -22.067 1.00 80.50 88 LEU A CA 1
ATOM 752 C C . LEU A 1 88 ? 18.698 1.038 -23.072 1.00 80.50 88 LEU A C 1
ATOM 754 O O . LEU A 1 88 ? 19.446 0.461 -23.855 1.00 80.50 88 LEU A O 1
ATOM 758 N N . SER A 1 89 ? 18.635 2.372 -23.027 1.00 80.56 89 SER A N 1
ATOM 759 C CA . SER A 1 89 ? 19.440 3.216 -23.916 1.00 80.56 89 SER A CA 1
ATOM 760 C C . SER A 1 89 ? 20.940 3.085 -23.649 1.00 80.56 89 SER A C 1
ATOM 762 O O . SER A 1 89 ? 21.726 3.187 -24.586 1.00 80.56 89 SER A O 1
ATOM 764 N N . ASN A 1 90 ? 21.331 2.822 -22.397 1.00 81.31 90 ASN A N 1
ATOM 765 C CA . ASN A 1 90 ? 22.725 2.739 -21.955 1.00 81.31 90 ASN A CA 1
ATOM 766 C C . ASN A 1 90 ? 23.196 1.308 -21.659 1.00 81.31 90 ASN A C 1
ATOM 768 O O . ASN A 1 90 ? 24.178 1.116 -20.942 1.00 81.31 90 ASN A O 1
ATOM 772 N N . ILE A 1 91 ? 22.536 0.289 -22.216 1.00 79.75 91 ILE A N 1
ATOM 773 C CA . ILE A 1 91 ? 22.796 -1.122 -21.888 1.00 79.75 91 ILE A CA 1
ATOM 774 C C . ILE A 1 91 ? 24.228 -1.595 -22.183 1.00 79.75 91 ILE A C 1
ATOM 776 O O . ILE A 1 91 ? 24.684 -2.596 -21.632 1.00 79.75 91 ILE A O 1
ATOM 780 N N . ASN A 1 92 ? 24.952 -0.863 -23.030 1.00 78.62 92 ASN A N 1
ATOM 781 C CA . ASN A 1 92 ? 26.340 -1.149 -23.384 1.00 78.62 92 ASN A CA 1
ATOM 782 C C . ASN A 1 92 ? 27.335 -0.822 -22.258 1.00 78.62 92 ASN A C 1
ATOM 784 O O . ASN A 1 92 ? 28.483 -1.256 -22.328 1.00 78.62 92 ASN A O 1
ATOM 788 N N . LEU A 1 93 ? 26.922 -0.087 -21.218 1.00 84.25 93 LEU A N 1
ATOM 789 C CA . LEU A 1 93 ? 27.777 0.174 -20.061 1.00 84.25 93 LEU A CA 1
ATOM 790 C C . LEU A 1 93 ? 27.966 -1.104 -19.220 1.00 84.25 93 LEU A C 1
ATOM 792 O O . LEU A 1 93 ? 26.998 -1.836 -18.983 1.00 84.25 93 LEU A O 1
ATOM 796 N N . PRO A 1 94 ? 29.187 -1.360 -18.711 1.00 82.12 94 PRO A N 1
ATOM 797 C CA . PRO A 1 94 ? 29.518 -2.606 -18.017 1.00 82.12 94 PRO A CA 1
ATOM 798 C C . PRO A 1 94 ? 28.645 -2.851 -16.777 1.00 82.12 94 PRO A C 1
ATOM 800 O O . PRO A 1 94 ? 28.210 -3.978 -16.546 1.00 82.12 94 PRO A O 1
ATOM 803 N N . GLU A 1 95 ? 28.301 -1.796 -16.033 1.00 81.38 95 GLU A N 1
ATOM 804 C CA . GLU A 1 95 ? 27.445 -1.874 -14.840 1.00 81.38 95 GLU A CA 1
ATOM 805 C C . GLU A 1 95 ? 26.053 -2.452 -15.150 1.00 81.38 95 GLU A C 1
ATOM 807 O O . GLU A 1 95 ? 25.549 -3.324 -14.436 1.00 81.38 95 GLU A O 1
ATOM 812 N N . TYR A 1 96 ? 25.422 -2.008 -16.244 1.00 82.69 96 TYR A N 1
ATOM 813 C CA . TYR A 1 96 ? 24.101 -2.497 -16.640 1.00 82.69 96 TYR A CA 1
ATOM 814 C C . TYR A 1 96 ? 24.163 -3.904 -17.237 1.00 82.69 96 TYR A C 1
ATOM 816 O O . TYR A 1 96 ? 23.225 -4.682 -17.045 1.00 82.69 96 TYR A O 1
ATOM 824 N N . GLN A 1 97 ? 25.270 -4.275 -17.887 1.00 83.00 97 GLN A N 1
ATOM 825 C CA . GLN A 1 97 ? 25.478 -5.646 -18.358 1.00 83.00 97 GLN A CA 1
ATOM 826 C C . GLN A 1 97 ? 25.592 -6.646 -17.204 1.00 83.00 97 GLN A C 1
ATOM 828 O O . GLN A 1 97 ? 25.052 -7.749 -17.300 1.00 83.00 97 GLN A O 1
ATOM 833 N N . GLU A 1 98 ? 26.261 -6.288 -16.107 1.00 84.38 98 GLU A N 1
ATOM 834 C CA . GLU A 1 98 ? 26.321 -7.144 -14.918 1.00 84.38 98 GLU A CA 1
ATOM 835 C C . GLU A 1 98 ? 24.944 -7.319 -14.276 1.00 84.38 98 GLU A C 1
ATOM 837 O O . GLU A 1 98 ? 24.540 -8.449 -13.994 1.00 84.38 98 GLU A O 1
ATOM 842 N N . GLN A 1 99 ? 24.175 -6.233 -14.131 1.00 83.75 99 GLN A N 1
ATOM 843 C CA . GLN A 1 99 ? 22.789 -6.306 -13.653 1.00 83.75 99 GLN A CA 1
ATOM 844 C C . GLN A 1 99 ? 21.926 -7.196 -14.555 1.00 83.75 99 GLN A C 1
ATOM 846 O O . GLN A 1 99 ? 21.138 -8.008 -14.065 1.00 83.75 99 GLN A O 1
ATOM 851 N N . LEU A 1 100 ? 22.092 -7.074 -15.873 1.00 84.19 100 LEU A N 1
ATOM 852 C CA . LEU A 1 100 ? 21.373 -7.876 -16.854 1.00 84.19 100 LEU A CA 1
ATOM 853 C C . LEU A 1 100 ? 21.725 -9.361 -16.741 1.00 84.19 100 LEU A C 1
ATOM 855 O O . LEU A 1 100 ? 20.830 -10.203 -16.733 1.00 84.19 100 LEU A O 1
ATOM 859 N N . LYS A 1 101 ? 23.015 -9.695 -16.618 1.00 87.00 101 LYS A N 1
ATOM 860 C CA . LYS A 1 101 ? 23.480 -11.073 -16.399 1.00 87.00 101 LYS A CA 1
ATOM 861 C C . LYS A 1 101 ? 22.935 -11.637 -15.088 1.00 87.00 101 LYS A C 1
ATOM 863 O O . LYS A 1 101 ? 22.440 -12.761 -15.065 1.00 87.00 101 LYS A O 1
ATOM 868 N N . ALA A 1 102 ? 22.970 -10.854 -14.009 1.00 86.19 102 ALA A N 1
ATOM 869 C CA . ALA A 1 102 ? 22.445 -11.261 -12.710 1.00 86.19 102 ALA A CA 1
ATOM 870 C C . ALA A 1 102 ? 20.934 -11.549 -12.765 1.00 86.19 102 ALA A C 1
ATOM 872 O O . ALA A 1 102 ? 20.483 -12.558 -12.213 1.00 86.19 102 ALA A O 1
ATOM 873 N N . TRP A 1 103 ? 20.176 -10.713 -13.483 1.00 85.94 103 TRP A N 1
ATOM 874 C CA . TRP A 1 103 ? 18.756 -10.930 -13.753 1.00 85.94 103 TRP A CA 1
ATOM 875 C C . TRP A 1 103 ? 18.507 -12.171 -14.617 1.00 85.94 103 TRP A C 1
ATOM 877 O O . TRP A 1 103 ? 17.703 -13.013 -14.232 1.00 85.94 103 TRP A O 1
ATOM 887 N N . ARG A 1 104 ? 19.234 -12.343 -15.729 1.00 86.19 104 ARG A N 1
ATOM 888 C CA . ARG A 1 104 ? 19.120 -13.525 -16.604 1.00 86.19 104 ARG A CA 1
ATOM 889 C C . ARG A 1 104 ? 19.354 -14.837 -15.878 1.00 86.19 104 ARG A C 1
ATOM 891 O O . ARG A 1 104 ? 18.645 -15.807 -16.120 1.00 86.19 104 ARG A O 1
ATOM 898 N N . ASN A 1 105 ? 20.327 -14.852 -14.975 1.00 90.50 105 ASN A N 1
ATOM 899 C CA . ASN A 1 105 ? 20.644 -16.031 -14.179 1.00 90.50 105 ASN A CA 1
ATOM 900 C C . ASN A 1 105 ? 19.601 -16.286 -13.074 1.00 90.50 105 ASN A C 1
ATOM 902 O O . ASN A 1 105 ? 19.514 -17.398 -12.562 1.00 90.50 105 ASN A O 1
ATOM 906 N N . ASN A 1 106 ? 18.821 -15.272 -12.677 1.00 90.06 106 ASN A N 1
ATOM 907 C CA . ASN A 1 106 ? 17.833 -15.354 -11.597 1.00 90.06 106 ASN A CA 1
ATOM 908 C C . ASN A 1 106 ? 16.526 -14.594 -11.932 1.00 90.06 106 ASN A C 1
ATOM 910 O O . ASN A 1 106 ? 16.161 -13.657 -11.212 1.00 90.06 106 ASN A O 1
ATOM 914 N N . PRO A 1 107 ? 15.775 -14.996 -12.973 1.00 84.62 107 PRO A N 1
ATOM 915 C CA . PRO A 1 107 ? 14.650 -14.208 -13.488 1.00 84.62 107 PRO A CA 1
ATOM 916 C C . PRO A 1 107 ? 13.482 -14.084 -12.498 1.00 84.62 107 PRO A C 1
ATOM 918 O O . PRO A 1 107 ? 12.762 -13.089 -12.511 1.00 84.62 107 PRO A O 1
ATOM 921 N N . PHE A 1 108 ? 13.320 -15.054 -11.593 1.00 89.00 108 PHE A N 1
ATOM 922 C CA . PHE A 1 108 ? 12.206 -15.118 -10.637 1.00 89.00 108 PHE A CA 1
ATOM 923 C C . PHE A 1 108 ? 12.539 -14.564 -9.241 1.00 89.00 108 PHE A C 1
ATOM 925 O O . PHE A 1 108 ? 11.812 -14.823 -8.284 1.00 89.00 108 PHE A O 1
ATOM 932 N N . LYS A 1 109 ? 13.641 -13.814 -9.089 1.00 90.12 109 LYS A N 1
ATOM 933 C CA . LYS A 1 109 ? 14.034 -13.195 -7.810 1.00 90.12 109 LYS A CA 1
ATOM 934 C C . LYS A 1 109 ? 13.867 -11.669 -7.862 1.00 90.12 109 LYS A C 1
ATOM 936 O O . LYS A 1 109 ? 14.839 -10.965 -8.139 1.00 90.12 109 LYS A O 1
ATOM 941 N N . PRO A 1 110 ? 12.677 -11.121 -7.543 1.00 90.62 110 PRO A N 1
ATOM 942 C CA . PRO A 1 110 ? 12.416 -9.681 -7.662 1.00 90.62 110 PRO A CA 1
ATOM 943 C C . PRO A 1 110 ? 13.312 -8.828 -6.750 1.00 90.62 110 PRO A C 1
ATOM 945 O O . PRO A 1 110 ? 13.765 -7.757 -7.151 1.00 90.62 110 PRO A O 1
ATOM 948 N N . HIS A 1 111 ? 13.647 -9.324 -5.553 1.00 90.56 111 HIS A N 1
ATOM 949 C CA . HIS A 1 111 ? 14.521 -8.620 -4.608 1.00 90.56 111 HIS A CA 1
ATOM 950 C C . HIS A 1 111 ? 15.947 -8.407 -5.124 1.00 90.56 111 HIS A C 1
ATOM 952 O O . HIS A 1 111 ? 16.588 -7.438 -4.729 1.00 90.56 111 HIS A O 1
ATOM 958 N N . LEU A 1 112 ? 16.448 -9.270 -6.017 1.00 89.56 112 LEU A N 1
ATOM 959 C CA . LEU A 1 112 ? 17.771 -9.091 -6.617 1.00 89.56 112 LEU A CA 1
ATOM 960 C C . LEU A 1 112 ? 17.800 -7.816 -7.466 1.00 89.56 112 LEU A C 1
ATOM 962 O O . LEU A 1 112 ? 18.694 -6.988 -7.312 1.00 89.56 112 LEU A O 1
ATOM 966 N N . ILE A 1 113 ? 16.768 -7.617 -8.289 1.00 87.00 113 ILE A N 1
ATOM 967 C CA . ILE A 1 113 ? 16.618 -6.409 -9.105 1.00 87.00 113 ILE A CA 1
ATOM 968 C C . ILE A 1 113 ? 16.373 -5.198 -8.199 1.00 87.00 113 ILE A C 1
ATOM 970 O O . ILE A 1 113 ? 17.023 -4.168 -8.363 1.00 87.00 113 ILE A O 1
ATOM 974 N N . ALA A 1 114 ? 15.493 -5.324 -7.203 1.00 89.38 114 ALA A N 1
ATOM 975 C CA . ALA A 1 114 ? 15.158 -4.221 -6.303 1.00 89.38 114 ALA A CA 1
ATOM 976 C C . ALA A 1 114 ? 16.343 -3.755 -5.433 1.00 89.38 114 ALA A C 1
ATOM 978 O O . ALA A 1 114 ? 16.449 -2.570 -5.140 1.00 89.38 114 ALA A O 1
ATOM 979 N N . ARG A 1 115 ? 17.284 -4.643 -5.078 1.00 87.88 115 ARG A N 1
ATOM 980 C CA . ARG A 1 115 ? 18.540 -4.261 -4.399 1.00 87.88 115 ARG A CA 1
ATOM 981 C C . ARG A 1 115 ? 19.461 -3.432 -5.294 1.00 87.88 115 ARG A C 1
ATOM 983 O O . ARG A 1 115 ? 20.083 -2.495 -4.815 1.00 87.88 115 ARG A O 1
ATOM 990 N N . THR A 1 116 ? 19.521 -3.746 -6.589 1.00 84.94 116 THR A N 1
ATOM 991 C CA . THR A 1 116 ? 20.275 -2.930 -7.560 1.00 84.94 116 THR A CA 1
ATOM 992 C C . THR A 1 116 ? 19.557 -1.630 -7.923 1.00 84.94 116 THR A C 1
ATOM 994 O O . THR A 1 116 ? 20.196 -0.669 -8.341 1.00 84.94 116 THR A O 1
ATOM 997 N N . ARG A 1 117 ? 18.227 -1.594 -7.764 1.00 86.94 117 ARG A N 1
ATOM 998 C CA . ARG A 1 117 ? 17.355 -0.471 -8.134 1.00 86.94 117 ARG A CA 1
ATOM 999 C C . ARG A 1 117 ? 16.390 -0.139 -6.991 1.00 86.94 117 ARG A C 1
ATOM 1001 O O . ARG A 1 117 ? 15.220 -0.535 -7.051 1.00 86.94 117 ARG A O 1
ATOM 1008 N N . PRO A 1 118 ? 16.853 0.593 -5.961 1.00 88.25 118 PRO A N 1
ATOM 1009 C CA . PRO A 1 118 ? 16.056 0.934 -4.781 1.00 88.25 118 PRO A CA 1
ATOM 1010 C C . PRO A 1 118 ? 14.722 1.634 -5.079 1.00 88.25 118 PRO A C 1
ATOM 1012 O O . PRO A 1 118 ? 13.773 1.489 -4.310 1.00 88.25 118 PRO A O 1
ATOM 1015 N N . VAL A 1 119 ? 14.583 2.292 -6.238 1.00 90.00 119 VAL A N 1
ATOM 1016 C CA . VAL A 1 119 ? 13.313 2.893 -6.687 1.00 90.00 119 VAL A CA 1
ATOM 1017 C C . VAL A 1 119 ? 12.179 1.861 -6.780 1.00 90.00 119 VAL A C 1
ATOM 1019 O O . VAL A 1 119 ? 11.012 2.195 -6.573 1.00 90.00 119 VAL A O 1
ATOM 1022 N N . ALA A 1 120 ? 12.489 0.588 -7.044 1.00 90.88 120 ALA A N 1
ATOM 1023 C CA . ALA A 1 120 ? 11.491 -0.480 -7.027 1.00 90.88 120 ALA A CA 1
ATOM 1024 C C . ALA A 1 120 ? 10.899 -0.700 -5.623 1.00 90.88 120 ALA A C 1
ATOM 1026 O O . ALA A 1 120 ? 9.694 -0.923 -5.493 1.00 90.88 120 ALA A O 1
ATOM 1027 N N . TYR A 1 121 ? 11.719 -0.591 -4.572 1.00 93.62 121 TYR A N 1
ATOM 1028 C CA . TYR A 1 121 ? 11.248 -0.678 -3.192 1.00 93.62 121 TYR A CA 1
ATOM 1029 C C . TYR A 1 121 ? 10.375 0.511 -2.810 1.00 93.62 121 TYR A C 1
ATOM 1031 O O . TYR A 1 121 ? 9.307 0.310 -2.239 1.00 93.62 121 TYR A O 1
ATOM 1039 N N . GLN A 1 122 ? 10.769 1.721 -3.203 1.00 92.69 122 GLN A N 1
ATOM 1040 C CA . GLN A 1 122 ? 9.973 2.929 -2.985 1.00 92.69 122 GLN A CA 1
ATOM 1041 C C . GLN A 1 122 ? 8.587 2.820 -3.632 1.00 92.69 122 GLN A C 1
ATOM 1043 O O . GLN A 1 122 ? 7.574 3.067 -2.981 1.00 92.69 122 GLN A O 1
ATOM 1048 N N . ARG A 1 123 ? 8.518 2.356 -4.888 1.00 91.94 123 ARG A N 1
ATOM 1049 C CA . ARG A 1 123 ? 7.238 2.099 -5.571 1.00 91.94 123 ARG A CA 1
ATOM 1050 C C . ARG A 1 123 ? 6.376 1.088 -4.820 1.00 91.94 123 ARG A C 1
ATOM 1052 O O . ARG A 1 123 ? 5.183 1.318 -4.667 1.00 91.94 123 ARG A O 1
ATOM 1059 N N . ASN A 1 124 ? 6.971 0.000 -4.330 1.00 94.94 124 ASN A N 1
ATOM 1060 C CA . ASN A 1 124 ? 6.242 -1.002 -3.555 1.00 94.94 124 ASN A CA 1
ATOM 1061 C C . ASN A 1 124 ? 5.673 -0.426 -2.247 1.00 94.94 124 ASN A C 1
ATOM 1063 O O . ASN A 1 124 ? 4.536 -0.730 -1.906 1.00 94.94 124 ASN A O 1
ATOM 1067 N N . VAL A 1 125 ? 6.426 0.426 -1.540 1.00 95.94 125 VAL A N 1
ATOM 1068 C CA . VAL A 1 125 ? 5.931 1.101 -0.325 1.00 95.94 125 VAL A CA 1
ATOM 1069 C C . VAL A 1 125 ? 4.726 1.970 -0.646 1.00 95.94 125 VAL A C 1
ATOM 1071 O O . VAL A 1 125 ? 3.704 1.832 0.012 1.00 95.94 125 VAL A O 1
ATOM 1074 N N . VAL A 1 126 ? 4.814 2.811 -1.681 1.00 95.19 126 VAL A N 1
ATOM 1075 C CA . VAL A 1 126 ? 3.702 3.689 -2.079 1.00 95.19 126 VAL A CA 1
ATOM 1076 C C . VAL A 1 126 ? 2.473 2.871 -2.482 1.00 95.19 126 VAL A C 1
ATOM 1078 O O . VAL A 1 126 ? 1.371 3.170 -2.038 1.00 95.19 126 VAL A O 1
ATOM 1081 N N . MET A 1 127 ? 2.649 1.792 -3.252 1.00 95.75 127 MET A N 1
ATOM 1082 C CA . MET A 1 127 ? 1.543 0.891 -3.604 1.00 95.75 127 MET A CA 1
ATOM 1083 C C . MET A 1 127 ? 0.904 0.260 -2.360 1.00 95.75 127 MET A C 1
ATOM 1085 O O . MET A 1 127 ? -0.317 0.233 -2.253 1.00 95.75 127 MET A O 1
ATOM 1089 N N . LYS A 1 128 ? 1.705 -0.199 -1.389 1.00 96.75 128 LYS A N 1
ATOM 1090 C CA . LYS A 1 128 ? 1.193 -0.791 -0.140 1.00 96.75 128 LYS A CA 1
ATOM 1091 C C . LYS A 1 128 ? 0.540 0.225 0.793 1.00 96.75 128 LYS A C 1
ATOM 1093 O O . LYS A 1 128 ? -0.413 -0.112 1.487 1.00 96.75 128 LYS A O 1
ATOM 1098 N N . TYR A 1 129 ? 1.020 1.460 0.781 1.00 96.75 129 TYR A N 1
ATOM 1099 C CA . TYR A 1 129 ? 0.398 2.571 1.487 1.00 96.75 129 TYR A CA 1
ATOM 1100 C C . TYR A 1 129 ? -0.991 2.877 0.914 1.00 96.75 129 TYR A C 1
ATOM 1102 O O . TYR A 1 129 ? -1.964 2.982 1.656 1.00 96.75 129 TYR A O 1
ATOM 1110 N N . ILE A 1 130 ? -1.101 2.940 -0.416 1.00 96.69 130 ILE A N 1
ATOM 1111 C CA . ILE A 1 130 ? -2.378 3.135 -1.111 1.00 96.69 130 ILE A CA 1
ATOM 1112 C C . ILE A 1 130 ? -3.310 1.933 -0.890 1.00 96.69 130 ILE A C 1
ATOM 1114 O O . ILE A 1 130 ? -4.489 2.145 -0.626 1.00 96.69 130 ILE A O 1
ATOM 1118 N N . ASP A 1 131 ? -2.800 0.692 -0.920 1.00 97.06 131 ASP A N 1
ATOM 1119 C CA . ASP A 1 131 ? -3.572 -0.509 -0.547 1.00 97.06 131 ASP A CA 1
ATOM 1120 C C . ASP A 1 131 ? -4.214 -0.331 0.842 1.00 97.06 131 ASP A C 1
ATOM 1122 O O . ASP A 1 131 ? -5.397 -0.615 1.014 1.00 97.06 131 ASP A O 1
ATOM 1126 N N . ASN A 1 132 ? -3.447 0.166 1.822 1.00 96.94 132 ASN A N 1
ATOM 1127 C CA . ASN A 1 132 ? -3.923 0.399 3.186 1.00 96.94 132 ASN A CA 1
ATOM 1128 C C . ASN A 1 132 ? -5.001 1.488 3.246 1.00 96.94 132 ASN A C 1
ATOM 1130 O O . ASN A 1 132 ? -6.031 1.281 3.879 1.00 96.94 132 ASN A O 1
ATOM 1134 N N . LEU A 1 133 ? -4.792 2.619 2.561 1.00 96.81 133 LEU A N 1
ATOM 1135 C CA . LEU A 1 133 ? -5.775 3.707 2.487 1.00 96.81 133 LEU A CA 1
ATOM 1136 C C . LEU A 1 133 ? -7.086 3.258 1.841 1.00 96.81 133 LEU A C 1
ATOM 1138 O O . LEU A 1 133 ? -8.159 3.562 2.355 1.00 96.81 133 LEU A O 1
ATOM 1142 N N . ILE A 1 134 ? -7.004 2.519 0.733 1.00 96.81 134 ILE A N 1
ATOM 1143 C CA . ILE A 1 134 ? -8.184 2.006 0.033 1.00 96.81 134 ILE A CA 1
ATOM 1144 C C . ILE A 1 134 ? -8.902 0.974 0.898 1.00 96.81 134 ILE A C 1
ATOM 1146 O O . ILE A 1 134 ? -10.119 1.036 1.003 1.00 96.81 134 ILE A O 1
ATOM 1150 N N . ALA A 1 135 ? -8.180 0.047 1.534 1.00 96.62 135 ALA A N 1
ATOM 1151 C CA . ALA A 1 135 ? -8.788 -0.961 2.399 1.00 96.62 135 ALA A CA 1
ATOM 1152 C C . ALA A 1 135 ? -9.479 -0.331 3.620 1.00 96.62 135 ALA A C 1
ATOM 1154 O O . ALA A 1 135 ? -10.588 -0.734 3.972 1.00 96.62 135 ALA A O 1
ATOM 1155 N N . TRP A 1 136 ? -8.862 0.692 4.216 1.00 96.38 136 TRP A N 1
ATOM 1156 C CA . TRP A 1 136 ? -9.448 1.455 5.315 1.00 96.38 136 TRP A CA 1
ATOM 1157 C C . TRP A 1 136 ? -10.685 2.236 4.869 1.00 96.38 136 TRP A C 1
ATOM 1159 O O . TRP A 1 136 ? -11.747 2.120 5.485 1.00 96.38 136 TRP A O 1
ATOM 1169 N N . GLY A 1 137 ? -10.589 2.945 3.744 1.00 96.19 137 GLY A N 1
ATOM 1170 C CA . GLY A 1 137 ? -11.728 3.613 3.127 1.00 96.19 137 GLY A CA 1
ATOM 1171 C C . GLY A 1 137 ? -12.859 2.642 2.783 1.00 96.19 137 GLY A C 1
ATOM 1172 O O . GLY A 1 137 ? -14.021 2.971 2.997 1.00 96.19 137 GLY A O 1
ATOM 1173 N N . ASP A 1 138 ? -12.555 1.437 2.291 1.00 95.88 138 ASP A N 1
ATOM 1174 C CA . ASP A 1 138 ? -13.551 0.421 1.923 1.00 95.88 138 ASP A CA 1
ATOM 1175 C C . ASP A 1 138 ? -14.262 -0.134 3.167 1.00 95.88 138 ASP A C 1
ATOM 1177 O O . ASP A 1 138 ? -15.464 -0.401 3.108 1.00 95.88 138 ASP A O 1
ATOM 1181 N N . GLN A 1 139 ? -13.556 -0.295 4.293 1.00 93.31 139 GLN A N 1
ATOM 1182 C CA . GLN A 1 139 ? -14.160 -0.701 5.568 1.00 93.31 139 GLN A CA 1
ATOM 1183 C C . GLN A 1 139 ? -15.121 0.370 6.086 1.00 93.31 139 GLN A C 1
ATOM 1185 O O . GLN A 1 139 ? -16.270 0.059 6.392 1.00 93.31 139 GLN A O 1
ATOM 1190 N N . LEU A 1 140 ? -14.691 1.633 6.108 1.00 92.62 140 LEU A N 1
ATOM 1191 C CA . LEU A 1 140 ? -15.535 2.753 6.527 1.00 92.62 140 LEU A CA 1
ATOM 1192 C C . LEU A 1 140 ? -16.732 2.944 5.592 1.00 92.62 140 LEU A C 1
ATOM 1194 O O . LEU A 1 140 ? -17.862 3.075 6.050 1.00 92.62 140 LEU A O 1
ATOM 1198 N N . PHE A 1 141 ? -16.521 2.857 4.279 1.00 93.25 141 PHE A N 1
ATOM 1199 C CA . PHE A 1 141 ? -17.587 3.018 3.293 1.00 93.25 141 PHE A CA 1
ATOM 1200 C C . PHE A 1 141 ? -18.663 1.924 3.398 1.00 93.25 141 PHE A C 1
ATOM 1202 O O . PHE A 1 141 ? -19.823 2.155 3.066 1.00 93.25 141 PHE A O 1
ATOM 1209 N N . ARG A 1 142 ? -18.312 0.731 3.893 1.00 90.69 142 ARG A N 1
ATOM 1210 C CA . ARG A 1 142 ? -19.277 -0.352 4.145 1.00 90.69 142 ARG A CA 1
ATOM 1211 C C . ARG A 1 142 ? -20.148 -0.133 5.381 1.00 90.69 142 ARG A C 1
ATOM 1213 O O . ARG A 1 142 ? -21.218 -0.733 5.426 1.00 90.69 142 ARG A O 1
ATOM 1220 N N . ARG A 1 143 ? -19.725 0.695 6.347 1.00 87.12 143 ARG A N 1
ATOM 1221 C CA . ARG A 1 143 ? -20.539 1.039 7.531 1.00 87.12 143 ARG A CA 1
ATOM 1222 C C . ARG A 1 143 ? -21.795 1.828 7.155 1.00 87.12 143 ARG A C 1
ATOM 1224 O O . ARG A 1 143 ? -22.792 1.737 7.862 1.00 87.12 143 ARG A O 1
ATOM 1231 N N . ASP A 1 144 ? -21.758 2.521 6.014 1.00 83.94 144 ASP A N 1
ATOM 1232 C CA . ASP A 1 144 ? -22.903 3.192 5.385 1.00 83.94 144 ASP A CA 1
ATOM 1233 C C . ASP A 1 144 ? -23.555 4.250 6.295 1.00 83.94 144 ASP A C 1
ATOM 1235 O O . ASP A 1 144 ? -24.778 4.359 6.388 1.00 83.94 144 ASP A O 1
ATOM 1239 N N . THR A 1 145 ? -22.723 5.038 6.982 1.00 85.81 145 THR A N 1
ATOM 1240 C CA . THR A 1 145 ? -23.153 6.198 7.774 1.00 85.81 145 THR A CA 1
ATOM 1241 C C . THR A 1 145 ? -22.573 7.497 7.218 1.00 85.81 145 THR A C 1
ATOM 1243 O O . THR A 1 145 ? -21.579 7.473 6.494 1.00 85.81 145 THR A O 1
ATOM 1246 N N . ILE A 1 146 ? -23.180 8.649 7.522 1.00 86.06 146 ILE A N 1
ATOM 1247 C CA . ILE A 1 146 ? -22.741 9.937 6.953 1.00 86.06 146 ILE A CA 1
ATOM 1248 C C . ILE A 1 146 ? -21.302 10.249 7.385 1.00 86.06 146 ILE A C 1
ATOM 1250 O O . ILE A 1 146 ? -20.469 10.648 6.571 1.00 86.06 146 ILE A O 1
ATOM 1254 N N . GLU A 1 147 ? -20.998 10.030 8.656 1.00 87.94 147 GLU A N 1
ATOM 1255 C CA . GLU A 1 147 ? -19.710 10.278 9.283 1.00 87.94 147 GLU A CA 1
ATOM 1256 C C . GLU A 1 147 ? -18.632 9.355 8.705 1.00 87.94 147 GLU A C 1
ATOM 1258 O O . GLU A 1 147 ? -17.590 9.837 8.255 1.00 87.94 147 GLU A O 1
ATOM 1263 N N . SER A 1 148 ? -18.910 8.049 8.621 1.00 90.56 148 SER A N 1
ATOM 1264 C CA . SER A 1 148 ? -17.970 7.071 8.055 1.00 90.56 148 SER A CA 1
ATOM 1265 C C . SER A 1 148 ? -17.726 7.278 6.558 1.00 90.56 148 SER A C 1
ATOM 1267 O O . SER A 1 148 ? -16.602 7.106 6.089 1.00 90.56 148 SER A O 1
ATOM 1269 N N . ILE A 1 149 ? -18.737 7.708 5.796 1.00 92.19 149 ILE A N 1
ATOM 1270 C CA . ILE A 1 149 ? -18.583 8.052 4.376 1.00 92.19 149 ILE A CA 1
ATOM 1271 C C . ILE A 1 149 ? -17.722 9.303 4.207 1.00 92.19 149 ILE A C 1
ATOM 1273 O O . ILE A 1 149 ? -16.864 9.336 3.322 1.00 92.19 149 ILE A O 1
ATOM 1277 N N . ASN A 1 150 ? -17.910 10.318 5.053 1.00 92.44 150 ASN A N 1
ATOM 1278 C CA . ASN A 1 150 ? -17.068 11.511 5.029 1.00 92.44 150 ASN A CA 1
ATOM 1279 C C . ASN A 1 150 ? -15.610 11.162 5.355 1.00 92.44 150 ASN A C 1
ATOM 1281 O O . ASN A 1 150 ? -14.710 11.594 4.636 1.00 92.44 150 ASN A O 1
ATOM 1285 N N . GLU A 1 151 ? -15.368 10.328 6.364 1.00 93.88 151 GLU A N 1
ATOM 1286 C CA . GLU A 1 151 ? -14.028 9.836 6.694 1.00 93.88 151 GLU A CA 1
ATOM 1287 C C . GLU A 1 151 ? -13.412 9.024 5.540 1.00 93.88 151 GLU A C 1
ATOM 1289 O O . GLU A 1 151 ? -12.298 9.312 5.097 1.00 93.88 151 GLU A O 1
ATOM 1294 N N . ALA A 1 152 ? -14.164 8.081 4.961 1.00 96.00 152 ALA A N 1
ATOM 1295 C CA . ALA A 1 152 ? -13.729 7.314 3.795 1.00 96.00 152 ALA A CA 1
ATOM 1296 C C . ALA A 1 152 ? -13.379 8.227 2.609 1.00 96.00 152 ALA A C 1
ATOM 1298 O O . ALA A 1 152 ? -12.382 8.005 1.920 1.00 96.00 152 ALA A O 1
ATOM 1299 N N . SER A 1 153 ? -14.167 9.285 2.383 1.00 95.38 153 SER A N 1
ATOM 1300 C CA . SER A 1 153 ? -13.927 10.251 1.310 1.00 95.38 153 SER A CA 1
ATOM 1301 C C . SER A 1 153 ? -12.577 10.956 1.455 1.00 95.38 153 SER A C 1
ATOM 1303 O O . SER A 1 153 ? -11.878 11.124 0.456 1.00 95.38 153 SER A O 1
ATOM 1305 N N . LEU A 1 154 ? -12.167 11.291 2.685 1.00 95.50 154 LEU A N 1
ATOM 1306 C CA . LEU A 1 154 ? -10.864 11.895 2.958 1.00 95.50 154 LEU A CA 1
ATOM 1307 C C . LEU A 1 154 ? -9.727 10.920 2.638 1.00 95.50 154 LEU A C 1
ATOM 1309 O O . LEU A 1 154 ? -8.758 11.311 1.988 1.00 95.50 154 LEU A O 1
ATOM 1313 N N . LEU A 1 155 ? -9.866 9.645 3.016 1.00 96.50 155 LEU A N 1
ATOM 1314 C CA . LEU A 1 155 ? -8.864 8.614 2.721 1.00 96.50 155 LEU A CA 1
ATOM 1315 C C . LEU A 1 155 ? -8.705 8.381 1.211 1.00 96.50 155 LEU A C 1
ATOM 1317 O O . LEU A 1 155 ? -7.580 8.306 0.712 1.00 96.50 155 LEU A O 1
ATOM 1321 N N . TYR A 1 156 ? -9.808 8.319 0.460 1.00 97.38 156 TYR A N 1
ATOM 1322 C CA . TYR A 1 156 ? -9.750 8.188 -0.999 1.00 97.38 156 TYR A CA 1
ATOM 1323 C C . TYR A 1 156 ? -9.181 9.431 -1.682 1.00 97.38 156 TYR A C 1
ATOM 1325 O O . TYR A 1 156 ? -8.435 9.302 -2.652 1.00 97.38 156 TYR A O 1
ATOM 1333 N N . MET A 1 157 ? -9.501 10.629 -1.188 1.00 95.81 157 MET A N 1
ATOM 1334 C CA . MET A 1 157 ? -8.923 11.871 -1.704 1.00 95.81 157 MET A CA 1
ATOM 1335 C C . MET A 1 157 ? -7.414 11.928 -1.455 1.00 95.81 157 MET A C 1
ATOM 1337 O O . MET A 1 157 ? -6.674 12.251 -2.379 1.00 95.81 157 MET A O 1
ATOM 1341 N N . LEU A 1 158 ? -6.945 11.528 -0.269 1.00 94.75 158 LEU A N 1
ATOM 1342 C CA . LEU A 1 158 ? -5.515 11.413 0.022 1.00 94.75 158 LEU A CA 1
ATOM 1343 C C . LEU A 1 158 ? -4.830 10.420 -0.931 1.00 94.75 158 LEU A C 1
ATOM 1345 O O . LEU A 1 158 ? -3.784 10.726 -1.501 1.00 94.75 158 LEU A O 1
ATOM 1349 N N . ALA A 1 159 ? -5.436 9.251 -1.162 1.00 96.31 159 ALA A N 1
ATOM 1350 C CA . ALA A 1 159 ? -4.920 8.282 -2.128 1.00 96.31 159 ALA A CA 1
ATOM 1351 C C . ALA A 1 159 ? -4.865 8.860 -3.556 1.00 96.31 159 ALA A C 1
ATOM 1353 O O . ALA A 1 159 ? -3.877 8.660 -4.264 1.00 96.31 159 ALA A O 1
ATOM 1354 N N . TYR A 1 160 ? -5.892 9.611 -3.967 1.00 95.56 160 TYR A N 1
ATOM 1355 C CA . TYR A 1 160 ? -5.943 10.284 -5.266 1.00 95.56 160 TYR A CA 1
ATOM 1356 C C . TYR A 1 160 ? -4.858 11.362 -5.409 1.00 95.56 160 TYR A C 1
ATOM 1358 O O . TYR A 1 160 ? -4.218 11.451 -6.454 1.00 95.56 160 TYR A O 1
ATOM 1366 N N . GLU A 1 161 ? -4.602 12.155 -4.368 1.00 94.00 161 GLU A N 1
ATOM 1367 C CA . GLU A 1 161 ? -3.541 13.169 -4.377 1.00 94.00 161 GLU A CA 1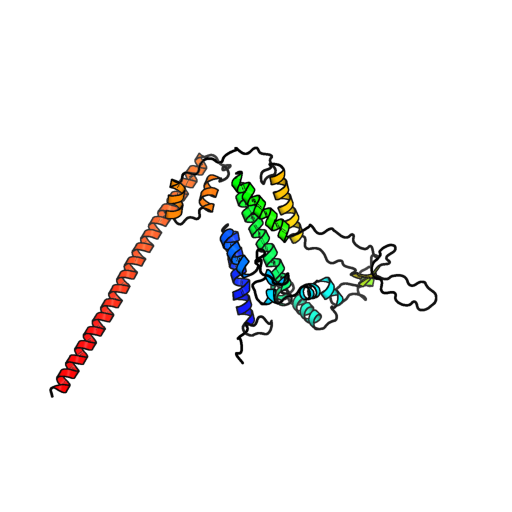
ATOM 1368 C C . GLU A 1 161 ? -2.143 12.548 -4.472 1.00 94.00 161 GLU A C 1
ATOM 1370 O O . GLU A 1 161 ? -1.303 13.053 -5.219 1.00 94.00 161 GLU A O 1
ATOM 1375 N N . ILE A 1 162 ? -1.908 11.423 -3.788 1.00 93.19 162 ILE A N 1
ATOM 1376 C CA . ILE A 1 162 ? -0.640 10.680 -3.868 1.00 93.19 162 ILE A CA 1
ATOM 1377 C C . ILE A 1 162 ? -0.437 10.079 -5.265 1.00 93.19 162 ILE A C 1
ATOM 1379 O O . ILE A 1 162 ? 0.673 10.124 -5.799 1.00 93.19 162 ILE A O 1
ATOM 1383 N N . LEU A 1 163 ? -1.489 9.514 -5.867 1.00 93.75 163 LEU A N 1
ATOM 1384 C CA . LEU A 1 163 ? -1.446 8.991 -7.237 1.00 93.75 163 LEU A CA 1
ATOM 1385 C C . LEU A 1 163 ? -1.252 10.106 -8.273 1.00 93.75 163 LEU A C 1
ATOM 1387 O O . LEU A 1 163 ? -0.569 9.913 -9.282 1.00 93.75 163 LEU A O 1
ATOM 1391 N N . GLY A 1 164 ? -1.851 11.269 -8.026 1.00 93.00 164 GLY A N 1
ATOM 1392 C CA . GLY A 1 164 ? -1.903 12.378 -8.962 1.00 93.00 164 GLY A CA 1
ATOM 1393 C C . GLY A 1 164 ? -2.810 12.099 -10.163 1.00 93.00 164 GLY A C 1
ATOM 1394 O O . GLY A 1 164 ? -3.579 11.135 -10.211 1.00 93.00 164 GLY A O 1
ATOM 1395 N N . ARG A 1 165 ? -2.717 12.974 -11.171 1.00 92.31 165 ARG A N 1
ATOM 1396 C CA . ARG A 1 165 ? -3.517 12.855 -12.397 1.00 92.31 165 ARG A CA 1
ATOM 1397 C C . ARG A 1 165 ? -3.208 11.547 -13.120 1.00 92.31 165 ARG A C 1
ATOM 1399 O O . ARG A 1 165 ? -2.042 11.183 -13.276 1.00 92.31 165 ARG A O 1
ATOM 1406 N N . ARG A 1 166 ? -4.261 10.891 -13.611 1.00 90.25 166 ARG A N 1
ATOM 1407 C CA . ARG A 1 166 ? -4.147 9.684 -14.427 1.00 90.25 166 ARG A CA 1
ATOM 1408 C C . ARG A 1 166 ? -3.220 9.940 -15.627 1.00 90.25 166 ARG A C 1
ATOM 1410 O O . ARG A 1 166 ? -3.433 10.917 -16.347 1.00 90.25 166 ARG A O 1
ATOM 1417 N N . PRO A 1 167 ? -2.210 9.084 -15.864 1.00 88.56 167 PRO A N 1
ATOM 1418 C CA . PRO A 1 167 ? -1.360 9.198 -17.042 1.00 88.56 167 PRO A CA 1
ATOM 1419 C C . PRO A 1 167 ? -2.166 9.030 -18.334 1.00 88.56 167 PRO A C 1
ATOM 1421 O O . PRO A 1 167 ? -2.935 8.076 -18.471 1.00 88.56 167 PRO A O 1
ATOM 1424 N N . GLU A 1 168 ? -1.954 9.924 -19.296 1.00 86.44 168 GLU A N 1
ATOM 1425 C CA . GLU A 1 168 ? -2.550 9.822 -20.629 1.00 86.44 168 GLU A CA 1
ATOM 1426 C C . GLU A 1 168 ? -1.732 8.870 -21.510 1.00 86.44 168 GLU A C 1
ATOM 1428 O O . GLU A 1 168 ? -0.497 8.879 -21.500 1.00 86.44 168 GLU A O 1
ATOM 1433 N N . LYS A 1 169 ? -2.423 8.016 -22.274 1.00 80.38 169 LYS A N 1
ATOM 1434 C CA . LYS A 1 169 ? -1.768 7.081 -23.190 1.00 80.38 169 LYS A CA 1
ATOM 1435 C C . LYS A 1 169 ? -1.322 7.837 -24.438 1.00 80.38 169 LYS A C 1
ATOM 1437 O O . LYS A 1 169 ? -2.154 8.259 -25.235 1.00 80.38 169 LYS A O 1
ATOM 1442 N N . VAL A 1 170 ? -0.010 7.952 -24.620 1.00 78.81 170 VAL A N 1
ATOM 1443 C CA . VAL A 1 170 ? 0.571 8.432 -25.877 1.00 78.81 170 VAL A CA 1
ATOM 1444 C C . VAL A 1 170 ? 0.389 7.333 -26.934 1.00 78.81 170 VAL A C 1
ATOM 1446 O O . VAL A 1 170 ? 0.656 6.166 -26.623 1.00 78.81 170 VAL A O 1
ATOM 1449 N N . PRO A 1 171 ? -0.113 7.648 -28.143 1.00 77.06 171 PRO A N 1
ATOM 1450 C CA . PRO A 1 171 ? -0.212 6.667 -29.218 1.00 77.06 171 PRO A CA 1
ATOM 1451 C C . PRO A 1 171 ? 1.172 6.099 -29.547 1.00 77.06 171 PRO A C 1
ATOM 1453 O O . PRO A 1 171 ? 2.181 6.802 -29.465 1.00 77.06 171 PRO A O 1
ATOM 1456 N N . ASN A 1 172 ? 1.218 4.811 -29.891 1.00 71.88 172 ASN A N 1
ATOM 1457 C CA . ASN A 1 172 ? 2.465 4.195 -30.323 1.00 71.88 172 ASN A CA 1
ATOM 1458 C C . ASN A 1 172 ? 2.872 4.768 -31.677 1.00 71.88 172 ASN A C 1
ATOM 1460 O O . ASN A 1 172 ? 2.026 5.031 -32.529 1.00 71.88 172 ASN A O 1
ATOM 1464 N N . VAL A 1 173 ? 4.176 4.923 -31.855 1.00 73.44 173 VAL A N 1
ATOM 1465 C CA . VAL A 1 173 ? 4.753 5.331 -33.127 1.00 73.44 173 VAL A CA 1
ATOM 1466 C C . VAL A 1 173 ? 4.720 4.130 -34.076 1.00 73.44 173 VAL A C 1
ATOM 1468 O O . VAL A 1 173 ? 5.240 3.061 -33.739 1.00 73.44 173 VAL A O 1
ATOM 1471 N N . GLU A 1 174 ? 4.067 4.289 -35.226 1.00 75.31 174 GLU A N 1
ATOM 1472 C CA . GLU A 1 174 ? 4.019 3.255 -36.261 1.00 75.31 174 GLU A CA 1
ATOM 1473 C C . GLU A 1 174 ? 5.402 3.093 -36.901 1.00 75.31 174 GLU A C 1
ATOM 1475 O O . GLU A 1 174 ? 6.091 4.071 -37.184 1.00 75.31 174 GLU A O 1
ATOM 1480 N N . HIS A 1 175 ? 5.824 1.849 -37.087 1.00 77.25 175 HIS A N 1
ATOM 1481 C CA . HIS A 1 175 ? 7.080 1.479 -37.730 1.00 77.25 175 HIS A CA 1
ATOM 1482 C C . HIS A 1 175 ? 6.845 0.245 -38.604 1.00 77.25 175 HIS A C 1
ATOM 1484 O O . HIS A 1 175 ? 5.816 -0.416 -38.478 1.00 77.25 175 HIS A O 1
ATOM 1490 N N . GLU A 1 176 ? 7.782 -0.051 -39.503 1.00 81.31 176 GLU A N 1
ATOM 1491 C CA . GLU A 1 176 ? 7.680 -1.226 -40.367 1.00 81.31 176 GLU A CA 1
ATOM 1492 C C . GLU A 1 176 ? 7.784 -2.524 -39.555 1.00 81.31 176 GLU A C 1
ATOM 1494 O O . GLU A 1 176 ? 8.673 -2.676 -38.712 1.00 81.31 176 GLU A O 1
ATOM 1499 N N . ASP A 1 177 ? 6.893 -3.473 -39.844 1.00 85.31 177 ASP A N 1
ATOM 1500 C CA . ASP A 1 177 ? 6.930 -4.806 -39.252 1.00 85.31 177 ASP A CA 1
ATOM 1501 C C . ASP A 1 177 ? 8.131 -5.588 -39.803 1.00 85.31 177 ASP A C 1
ATOM 1503 O O . ASP A 1 177 ? 8.217 -5.871 -40.999 1.00 85.31 177 ASP A O 1
ATOM 1507 N N . LEU A 1 178 ? 9.048 -5.975 -38.916 1.00 85.69 178 LEU A N 1
ATOM 1508 C CA . LEU A 1 178 ? 10.235 -6.756 -39.251 1.00 85.69 178 LEU A CA 1
ATOM 1509 C C . LEU A 1 178 ? 10.055 -8.226 -38.870 1.00 85.69 178 LEU A C 1
ATOM 1511 O O . LEU A 1 178 ? 9.514 -8.574 -37.815 1.00 85.69 178 LEU A O 1
ATOM 1515 N N . THR A 1 179 ? 10.572 -9.116 -39.713 1.00 88.06 179 THR A N 1
ATOM 1516 C CA . THR A 1 179 ? 10.615 -10.550 -39.413 1.00 88.06 179 THR A CA 1
ATOM 1517 C C . THR A 1 179 ? 11.730 -10.879 -38.416 1.00 88.06 179 THR A C 1
ATOM 1519 O O . THR A 1 179 ? 12.707 -10.143 -38.266 1.00 88.06 179 THR A O 1
ATOM 1522 N N . PHE A 1 180 ? 11.634 -12.033 -37.741 1.00 86.31 180 PHE A N 1
ATOM 1523 C CA . PHE A 1 180 ? 12.666 -12.468 -36.788 1.00 86.31 180 PHE A CA 1
ATOM 1524 C C . PHE A 1 180 ? 14.065 -12.542 -37.423 1.00 86.31 180 PHE A C 1
ATOM 1526 O O . PHE A 1 180 ? 15.031 -12.097 -36.812 1.00 86.31 180 PHE A O 1
ATOM 1533 N N . ASN A 1 181 ? 14.166 -13.043 -38.659 1.00 87.56 181 ASN A N 1
ATOM 1534 C CA . ASN A 1 181 ? 15.444 -13.179 -39.366 1.00 87.56 181 ASN A CA 1
ATOM 1535 C C . ASN A 1 181 ? 16.107 -11.817 -39.642 1.00 87.56 181 ASN A C 1
ATOM 1537 O O . ASN A 1 181 ? 17.330 -11.711 -39.648 1.00 87.56 181 ASN A O 1
ATOM 1541 N N . GLU A 1 182 ? 15.312 -10.768 -39.863 1.00 85.25 182 GLU A N 1
ATOM 1542 C CA . GLU A 1 182 ? 15.811 -9.402 -40.060 1.00 85.25 182 GLU A CA 1
ATOM 1543 C C . GLU A 1 182 ? 16.220 -8.757 -38.731 1.00 85.25 182 GLU A C 1
ATOM 1545 O O . GLU A 1 182 ? 17.205 -8.015 -38.675 1.00 85.25 182 GLU A O 1
ATOM 1550 N N . LEU A 1 183 ? 15.497 -9.072 -37.651 1.00 85.56 183 LEU A N 1
ATOM 1551 C CA . LEU A 1 183 ? 15.772 -8.564 -36.309 1.00 85.56 183 LEU A CA 1
ATOM 1552 C C . LEU A 1 183 ? 16.988 -9.219 -35.660 1.00 85.56 183 LEU A C 1
ATOM 1554 O O . LEU A 1 183 ? 17.726 -8.510 -34.986 1.00 85.56 183 LEU A O 1
ATOM 1558 N N . GLU A 1 184 ? 17.235 -10.516 -35.872 1.00 85.56 184 GLU A N 1
ATOM 1559 C CA . GLU A 1 184 ? 18.298 -11.287 -35.201 1.00 85.56 184 GLU A CA 1
ATOM 1560 C C . GLU A 1 184 ? 19.670 -10.597 -35.273 1.00 85.56 184 GLU A C 1
ATOM 1562 O O . GLU A 1 184 ? 20.408 -10.556 -34.291 1.00 85.56 184 GLU A O 1
ATOM 1567 N N . THR A 1 185 ? 19.977 -9.972 -36.411 1.00 83.75 185 THR A N 1
ATOM 1568 C CA . THR A 1 185 ? 21.244 -9.254 -36.633 1.00 83.75 185 THR A CA 1
ATOM 1569 C C . THR A 1 185 ? 21.349 -7.911 -35.900 1.00 83.75 185 THR A C 1
ATOM 1571 O O . THR A 1 185 ? 22.451 -7.392 -35.728 1.00 83.75 185 THR A O 1
ATOM 1574 N N . LYS A 1 186 ? 20.218 -7.346 -35.466 1.00 83.38 186 LYS A N 1
ATOM 1575 C CA . LYS A 1 186 ? 20.082 -6.017 -34.847 1.00 83.38 186 LYS A CA 1
ATOM 1576 C C . LYS A 1 186 ? 19.683 -6.074 -33.367 1.00 83.38 186 LYS A C 1
ATOM 1578 O O . LYS A 1 186 ? 19.509 -5.020 -32.755 1.00 83.38 186 LYS A O 1
ATOM 1583 N N . LEU A 1 187 ? 19.508 -7.270 -32.797 1.00 83.88 187 LEU A N 1
ATOM 1584 C CA . LEU A 1 187 ? 19.130 -7.425 -31.394 1.00 83.88 187 LEU A CA 1
ATOM 1585 C C . LEU A 1 187 ? 20.275 -7.004 -30.470 1.00 83.88 187 LEU A C 1
ATOM 1587 O O . LEU A 1 187 ? 21.420 -7.440 -30.594 1.00 83.88 187 LEU A O 1
ATOM 1591 N N . ASP A 1 188 ? 19.937 -6.168 -29.500 1.00 81.19 188 ASP A N 1
ATOM 1592 C CA . ASP A 1 188 ? 20.819 -5.763 -28.428 1.00 81.19 188 ASP A CA 1
ATOM 1593 C C . ASP A 1 188 ? 20.983 -6.876 -27.386 1.00 81.19 188 ASP A C 1
ATOM 1595 O O . ASP A 1 188 ? 20.342 -7.933 -27.401 1.00 81.19 188 ASP A O 1
ATOM 1599 N N . SER A 1 189 ? 21.840 -6.604 -26.403 1.00 78.62 189 SER A N 1
ATOM 1600 C CA . SER A 1 189 ? 22.027 -7.517 -25.288 1.00 78.62 189 SER A CA 1
ATOM 1601 C C . SER A 1 189 ? 20.749 -7.773 -24.505 1.00 78.62 189 SER A C 1
ATOM 1603 O O . SER A 1 189 ? 20.784 -8.750 -23.785 1.00 78.62 189 SER A O 1
ATOM 1605 N N . PHE A 1 190 ? 19.673 -6.980 -24.576 1.00 77.75 190 PHE A N 1
ATOM 1606 C CA . PHE A 1 190 ? 18.377 -7.223 -23.918 1.00 77.75 190 PHE A CA 1
ATOM 1607 C C . PHE A 1 190 ? 17.436 -8.103 -24.754 1.00 77.75 190 PHE A C 1
ATOM 1609 O O . PHE A 1 190 ? 16.528 -8.707 -24.187 1.00 77.75 190 PHE A O 1
ATOM 1616 N N . GLY A 1 191 ? 17.679 -8.221 -26.060 1.00 80.12 191 GLY A N 1
ATOM 1617 C CA . GLY A 1 191 ? 16.763 -8.838 -27.017 1.00 80.12 191 GLY A CA 1
ATOM 1618 C C . GLY A 1 191 ? 15.771 -7.843 -27.625 1.00 80.12 191 GLY A C 1
ATOM 1619 O O . GLY A 1 191 ? 14.681 -8.245 -28.022 1.00 80.12 191 GLY A O 1
ATOM 1620 N N . ASN A 1 192 ? 16.118 -6.555 -27.676 1.00 83.94 192 ASN A N 1
ATOM 1621 C CA . ASN A 1 192 ? 15.365 -5.511 -28.367 1.00 83.94 192 ASN A CA 1
ATOM 1622 C C . ASN A 1 192 ? 16.188 -4.941 -29.532 1.00 83.94 192 ASN A C 1
ATOM 1624 O O . ASN A 1 192 ? 17.405 -5.075 -29.554 1.00 83.94 192 ASN A O 1
ATOM 1628 N N . ALA A 1 193 ? 15.545 -4.294 -30.495 1.00 82.75 193 ALA A N 1
ATOM 1629 C CA . ALA A 1 193 ? 16.219 -3.611 -31.595 1.00 82.75 193 ALA A CA 1
ATOM 1630 C C . ALA A 1 193 ? 15.843 -2.128 -31.595 1.00 82.75 193 ALA A C 1
ATOM 1632 O O . ALA A 1 193 ? 14.767 -1.751 -31.125 1.00 82.75 193 ALA A O 1
ATOM 1633 N N . ARG A 1 194 ? 16.727 -1.283 -32.126 1.00 80.56 194 ARG A N 1
ATOM 1634 C CA . ARG A 1 194 ? 16.386 0.106 -32.443 1.00 80.56 194 ARG A CA 1
ATOM 1635 C C . ARG A 1 194 ? 15.938 0.200 -33.891 1.00 80.56 194 ARG A C 1
ATOM 1637 O O . ARG A 1 194 ? 16.583 -0.377 -34.767 1.00 80.56 194 ARG A O 1
ATOM 1644 N N . VAL A 1 195 ? 14.839 0.908 -34.118 1.00 76.38 195 VAL A N 1
ATOM 1645 C CA . VAL A 1 195 ? 14.282 1.153 -35.447 1.00 76.38 195 VAL A CA 1
ATOM 1646 C C . VAL A 1 195 ? 14.111 2.650 -35.654 1.00 76.38 195 VAL A C 1
ATOM 1648 O O . VAL A 1 195 ? 13.619 3.365 -34.775 1.00 76.38 195 VAL A O 1
ATOM 1651 N N . ASP A 1 196 ? 14.567 3.099 -36.822 1.00 70.25 196 ASP A N 1
ATOM 1652 C CA . ASP A 1 196 ? 14.358 4.454 -37.313 1.00 70.25 196 ASP A CA 1
ATOM 1653 C C . ASP A 1 196 ? 12.875 4.616 -37.638 1.00 70.25 196 ASP A C 1
ATOM 1655 O O . ASP A 1 196 ? 12.330 3.880 -38.461 1.00 70.25 196 ASP A O 1
ATOM 1659 N N . VAL A 1 197 ? 12.232 5.599 -37.021 1.00 65.19 197 VAL A N 1
ATOM 1660 C CA . VAL A 1 197 ? 10.898 6.028 -37.429 1.00 65.19 197 VAL A CA 1
ATOM 1661 C C . VAL A 1 197 ? 11.034 7.300 -38.249 1.00 65.19 197 VAL A C 1
ATOM 1663 O O . VAL A 1 197 ? 11.650 8.276 -37.809 1.00 65.19 197 VAL A O 1
ATOM 1666 N N . ILE A 1 198 ? 10.422 7.289 -39.432 1.00 60.66 198 ILE A N 1
ATOM 1667 C CA . ILE A 1 198 ? 10.183 8.494 -40.218 1.00 60.66 198 ILE A CA 1
ATOM 1668 C C . ILE A 1 198 ? 9.016 9.234 -39.570 1.00 60.66 198 ILE A C 1
ATOM 1670 O O . ILE A 1 198 ? 7.877 8.773 -39.570 1.00 60.66 198 ILE A O 1
ATOM 1674 N N . ILE A 1 199 ? 9.317 10.382 -38.978 1.00 57.72 199 ILE A N 1
ATOM 1675 C CA . ILE A 1 199 ? 8.307 11.256 -38.399 1.00 57.72 199 ILE A CA 1
ATOM 1676 C C . ILE A 1 199 ? 7.886 12.244 -39.481 1.00 57.72 199 ILE A C 1
ATOM 1678 O O . ILE A 1 199 ? 8.631 13.176 -39.774 1.00 57.72 199 ILE A O 1
ATOM 1682 N N . GLU A 1 200 ? 6.691 12.071 -40.042 1.00 53.12 200 GLU A N 1
ATOM 1683 C CA . GLU A 1 200 ? 6.149 13.039 -41.003 1.00 53.12 200 GLU A CA 1
ATOM 1684 C C . GLU A 1 200 ? 5.538 14.291 -40.342 1.00 53.12 200 GLU A C 1
ATOM 1686 O O . GLU A 1 200 ? 5.258 15.241 -41.063 1.00 53.12 200 GLU A O 1
ATOM 1691 N N . ASP A 1 201 ? 5.361 14.365 -39.006 1.00 47.06 201 ASP A N 1
ATOM 1692 C CA . ASP A 1 201 ? 4.636 15.518 -38.424 1.00 47.06 201 ASP A CA 1
ATOM 1693 C C . ASP A 1 201 ? 4.787 15.794 -36.897 1.00 47.06 201 ASP A C 1
ATOM 1695 O O . ASP A 1 201 ? 3.821 16.179 -36.237 1.00 47.06 201 ASP A O 1
ATOM 1699 N N . THR A 1 202 ? 5.962 15.617 -36.256 1.00 45.97 202 THR A N 1
ATOM 1700 C CA . THR A 1 202 ? 6.119 16.013 -34.825 1.00 45.97 202 THR A CA 1
ATOM 1701 C C . THR A 1 202 ? 7.340 16.881 -34.496 1.00 45.97 202 THR A C 1
ATOM 1703 O O . THR A 1 202 ? 8.479 16.596 -34.855 1.00 45.97 202 THR A O 1
ATOM 1706 N N . LEU A 1 203 ? 7.065 17.959 -33.748 1.00 46.75 203 LEU A N 1
ATOM 1707 C CA . LEU A 1 203 ? 7.991 18.973 -33.229 1.00 46.75 203 LEU A CA 1
ATOM 1708 C C . LEU A 1 203 ? 8.766 18.472 -31.991 1.00 46.75 203 LEU A C 1
ATOM 1710 O O . LEU A 1 203 ? 8.570 18.972 -30.882 1.00 46.75 203 LEU A O 1
ATOM 1714 N N . LEU A 1 204 ? 9.639 17.480 -32.153 1.00 49.59 204 LEU A N 1
ATOM 1715 C CA . LEU A 1 204 ? 10.601 17.063 -31.119 1.00 49.59 204 LEU A CA 1
ATOM 1716 C C . LEU A 1 204 ? 12.036 17.399 -31.569 1.00 49.59 204 LEU A C 1
ATOM 1718 O O . LEU A 1 204 ? 12.264 17.545 -32.768 1.00 49.59 204 LEU A O 1
ATOM 1722 N N . PRO A 1 205 ? 13.009 17.590 -30.651 1.00 43.00 205 PRO A N 1
ATOM 1723 C CA . PRO A 1 205 ? 14.360 17.998 -31.026 1.00 43.00 205 PRO A CA 1
ATOM 1724 C C . PRO A 1 205 ? 15.046 16.862 -31.790 1.00 43.00 205 PRO A C 1
ATOM 1726 O O . PRO A 1 205 ? 15.461 15.859 -31.216 1.00 43.00 205 PRO A O 1
ATOM 1729 N N . ILE A 1 206 ? 15.108 17.029 -33.104 1.00 49.88 206 ILE A N 1
ATOM 1730 C CA . ILE A 1 206 ? 15.737 16.121 -34.054 1.00 49.88 206 ILE A CA 1
ATOM 1731 C C . ILE A 1 206 ? 17.246 16.377 -34.038 1.00 49.88 206 ILE A C 1
ATOM 1733 O O . ILE A 1 206 ? 17.682 17.509 -34.261 1.00 49.88 206 ILE A O 1
ATOM 1737 N N . GLU A 1 207 ? 18.055 15.335 -33.838 1.00 47.88 207 GLU A N 1
ATOM 1738 C CA . GLU A 1 207 ? 19.463 15.391 -34.234 1.00 47.88 207 GLU A CA 1
ATOM 1739 C C . GLU A 1 207 ? 19.542 15.337 -35.762 1.00 47.88 207 GLU A C 1
ATOM 1741 O O . GLU A 1 207 ? 19.293 14.312 -36.397 1.00 47.88 207 GLU A O 1
ATOM 1746 N N . VAL A 1 208 ? 19.844 16.483 -36.370 1.00 47.16 208 VAL A N 1
ATOM 1747 C CA . VAL A 1 208 ? 20.058 16.594 -37.812 1.00 47.16 208 VAL A CA 1
ATOM 1748 C C . VAL A 1 208 ? 21.440 16.031 -38.131 1.00 47.16 208 VAL A C 1
ATOM 1750 O O . VAL A 1 208 ? 22.455 16.705 -37.951 1.00 47.16 208 VAL A O 1
ATOM 1753 N N . VAL A 1 209 ? 21.494 14.783 -38.594 1.00 52.97 209 VAL A N 1
ATOM 1754 C CA . VAL A 1 209 ? 22.724 14.209 -39.150 1.00 52.97 209 VAL A CA 1
ATOM 1755 C C . VAL A 1 209 ? 22.999 14.893 -40.497 1.00 52.97 209 VAL A C 1
ATOM 1757 O O . VAL A 1 209 ? 22.105 14.926 -41.346 1.00 52.97 209 VAL A O 1
ATOM 1760 N N . PRO A 1 210 ? 24.200 15.454 -40.733 1.00 46.31 210 PRO A N 1
ATOM 1761 C CA . PRO A 1 210 ? 24.520 16.060 -42.017 1.00 46.31 210 PRO A CA 1
ATOM 1762 C C . PRO A 1 210 ? 24.520 14.989 -43.115 1.00 46.31 210 PRO A C 1
ATOM 1764 O O . PRO A 1 210 ? 25.245 13.996 -43.042 1.00 46.31 210 PRO A O 1
ATOM 1767 N N . SER A 1 211 ? 23.698 15.203 -44.140 1.00 47.06 211 SER A N 1
ATOM 1768 C CA . SER A 1 211 ? 23.624 14.372 -45.340 1.00 47.06 211 SER A CA 1
ATOM 1769 C C . SER A 1 211 ? 24.969 14.363 -46.071 1.00 47.06 211 SER A C 1
ATOM 1771 O O . SER A 1 211 ? 25.510 15.422 -46.401 1.00 47.06 211 SER A O 1
ATOM 1773 N N . THR A 1 212 ? 25.492 13.179 -46.380 1.00 52.41 212 THR A N 1
ATOM 1774 C CA . THR A 1 212 ? 26.482 13.025 -47.453 1.00 52.41 212 THR A CA 1
ATOM 1775 C C . THR A 1 212 ? 25.710 12.972 -48.773 1.00 52.41 212 THR A C 1
ATOM 1777 O O . THR A 1 212 ? 24.793 12.171 -48.909 1.00 52.41 212 THR A O 1
ATOM 1780 N N . ASP A 1 213 ? 26.055 13.868 -49.699 1.00 52.00 213 ASP A N 1
ATOM 1781 C CA . ASP A 1 213 ? 25.471 14.046 -51.037 1.00 52.00 213 ASP A CA 1
ATOM 1782 C C . ASP A 1 213 ? 23.979 14.443 -51.119 1.00 52.00 213 ASP A C 1
ATOM 1784 O O . ASP A 1 213 ? 23.068 13.619 -51.133 1.00 52.00 213 ASP A O 1
ATOM 1788 N N . GLY A 1 214 ? 23.743 15.752 -51.288 1.00 54.00 214 GLY A N 1
ATOM 1789 C CA . GLY A 1 214 ? 22.658 16.314 -52.113 1.00 54.00 214 GLY A CA 1
ATOM 1790 C C . GLY A 1 214 ? 21.193 16.052 -51.733 1.00 54.00 214 GLY A C 1
ATOM 1791 O O . GLY A 1 214 ? 20.319 16.461 -52.493 1.00 54.00 214 GLY A O 1
ATOM 1792 N N . SER A 1 215 ? 20.902 15.406 -50.607 1.00 55.25 215 SER A N 1
ATOM 1793 C CA . SER A 1 215 ? 19.540 15.131 -50.124 1.00 55.25 215 SER A CA 1
ATOM 1794 C C . SER A 1 215 ? 19.198 15.983 -48.900 1.00 55.25 215 SER A C 1
ATOM 1796 O O . SER A 1 215 ? 20.073 16.295 -48.094 1.00 55.25 215 SER A O 1
ATOM 1798 N N . GLU A 1 216 ? 17.932 16.397 -48.772 1.00 53.97 216 GLU A N 1
ATOM 1799 C CA . GLU A 1 216 ? 17.465 17.123 -47.586 1.00 53.97 216 GLU A CA 1
ATOM 1800 C C . GLU A 1 216 ? 17.607 16.234 -46.338 1.00 53.97 216 GLU A C 1
ATOM 1802 O O . GLU A 1 216 ? 17.248 15.052 -46.382 1.00 53.97 216 GLU A O 1
ATOM 1807 N N . PRO A 1 217 ? 18.143 16.762 -45.223 1.00 54.38 217 PRO A N 1
ATOM 1808 C CA . PRO A 1 217 ? 18.295 15.987 -44.005 1.00 54.38 217 PRO A CA 1
ATOM 1809 C C . PRO A 1 217 ? 16.917 15.627 -43.445 1.00 54.38 217 PRO A C 1
ATOM 1811 O O . PRO A 1 217 ? 16.201 16.488 -42.933 1.00 54.38 217 PRO A O 1
ATOM 1814 N N . MET A 1 218 ? 16.552 14.347 -43.526 1.00 54.03 218 MET A N 1
ATOM 1815 C CA . MET A 1 218 ? 15.327 13.865 -42.900 1.00 54.03 218 MET A CA 1
ATOM 1816 C C . MET A 1 218 ? 15.536 13.652 -41.397 1.00 54.03 218 MET A C 1
ATOM 1818 O O . MET A 1 218 ? 16.527 13.031 -40.997 1.00 54.03 218 MET A O 1
ATOM 1822 N N . PRO A 1 219 ? 14.603 14.124 -40.557 1.00 56.28 219 PRO A N 1
ATOM 1823 C CA . PRO A 1 219 ? 14.611 13.821 -39.141 1.00 56.28 219 PRO A CA 1
ATOM 1824 C C . PRO A 1 219 ? 14.463 12.319 -38.906 1.00 56.28 219 PRO A C 1
ATOM 1826 O O . PRO A 1 219 ? 13.476 11.716 -39.321 1.00 56.28 219 PRO A O 1
ATOM 1829 N N . LYS A 1 220 ? 15.431 11.718 -38.213 1.00 56.59 220 LYS A N 1
ATOM 1830 C CA . LYS A 1 220 ? 15.356 10.324 -37.774 1.00 56.59 220 LYS A CA 1
ATOM 1831 C C . LYS A 1 220 ? 15.199 10.278 -36.264 1.00 56.59 220 LYS A C 1
ATOM 1833 O O . LYS A 1 220 ? 16.025 10.835 -35.544 1.00 56.59 220 LYS A O 1
ATOM 1838 N N . LEU A 1 221 ? 14.150 9.608 -35.791 1.00 66.94 221 LEU A N 1
ATOM 1839 C CA . LEU A 1 221 ? 14.015 9.253 -34.384 1.00 66.94 221 LEU A CA 1
ATOM 1840 C C . LEU A 1 221 ? 14.260 7.755 -34.232 1.00 66.94 221 LEU A C 1
ATOM 1842 O O . LEU A 1 221 ? 13.480 6.941 -34.725 1.00 66.94 221 LEU A O 1
ATOM 1846 N N . GLU A 1 222 ? 15.317 7.394 -33.510 1.00 68.94 222 GLU A N 1
ATOM 1847 C CA . GLU A 1 222 ? 15.521 6.013 -33.083 1.00 68.94 222 GLU A CA 1
ATOM 1848 C C . GLU A 1 222 ? 14.571 5.696 -31.924 1.00 68.94 222 GLU A C 1
ATOM 1850 O O . GLU A 1 222 ? 14.659 6.284 -30.841 1.00 68.94 222 GLU A O 1
ATOM 1855 N N . THR A 1 223 ? 13.678 4.732 -32.128 1.00 78.12 223 THR A N 1
ATOM 1856 C CA . THR A 1 223 ? 12.824 4.191 -31.065 1.00 78.12 223 THR A CA 1
ATOM 1857 C C . THR A 1 223 ? 13.092 2.701 -30.872 1.00 78.12 223 THR A C 1
ATOM 1859 O O . THR A 1 223 ? 13.690 2.037 -31.719 1.00 78.12 223 THR A O 1
ATOM 1862 N N . PHE A 1 224 ? 12.706 2.161 -29.716 1.00 81.75 224 PHE A N 1
ATOM 1863 C CA . PHE A 1 224 ? 12.768 0.719 -29.492 1.00 81.75 224 PHE A CA 1
ATOM 1864 C C . PHE A 1 224 ? 11.664 0.023 -30.290 1.00 81.75 224 PHE A C 1
ATOM 1866 O O . PHE A 1 224 ? 10.506 0.414 -30.169 1.00 81.75 224 PHE A O 1
ATOM 1873 N N . TYR A 1 225 ? 12.018 -1.036 -31.023 1.00 85.19 225 TYR A N 1
ATOM 1874 C CA . TYR A 1 225 ? 11.072 -1.856 -31.785 1.00 85.19 225 TYR A CA 1
ATOM 1875 C C . TYR A 1 225 ? 9.986 -2.430 -30.870 1.00 85.19 225 TYR A C 1
ATOM 1877 O O . TYR A 1 225 ? 8.791 -2.223 -31.070 1.00 85.19 225 TYR A O 1
ATOM 1885 N N . PHE A 1 226 ? 10.402 -3.082 -29.779 1.00 85.50 226 PHE A N 1
ATOM 1886 C CA . PHE A 1 226 ? 9.480 -3.486 -28.726 1.00 85.50 226 PHE A CA 1
ATOM 1887 C C . PHE A 1 226 ? 9.313 -2.347 -27.720 1.00 85.50 226 PHE A C 1
ATOM 1889 O O . PHE A 1 226 ? 10.245 -2.000 -26.984 1.00 85.50 226 PHE A O 1
ATOM 1896 N N . GLY A 1 227 ? 8.103 -1.787 -27.672 1.00 81.31 227 GLY A N 1
ATOM 1897 C CA . GLY A 1 227 ? 7.713 -0.789 -26.682 1.00 81.31 227 GLY A CA 1
ATOM 1898 C C . GLY A 1 227 ? 7.774 -1.334 -25.252 1.00 81.31 227 GLY A C 1
ATOM 1899 O O . GLY A 1 227 ? 7.567 -2.521 -24.997 1.00 81.31 227 GLY A O 1
ATOM 1900 N N . ILE A 1 228 ? 8.046 -0.451 -24.291 1.00 82.38 228 ILE A N 1
ATOM 1901 C CA . ILE A 1 228 ? 8.051 -0.815 -22.871 1.00 82.38 228 ILE A CA 1
ATOM 1902 C C . ILE A 1 228 ? 6.594 -0.856 -22.392 1.00 82.38 228 ILE A C 1
ATOM 1904 O O . ILE A 1 228 ? 5.925 0.179 -22.447 1.00 82.38 228 ILE A O 1
ATOM 1908 N N . PRO A 1 229 ? 6.089 -2.006 -21.911 1.00 83.62 229 PRO A N 1
ATOM 1909 C CA . PRO A 1 229 ? 4.722 -2.091 -21.427 1.00 83.62 229 PRO A CA 1
ATOM 1910 C C . PRO A 1 229 ? 4.551 -1.262 -20.155 1.00 83.62 229 PRO A C 1
ATOM 1912 O O . PRO A 1 229 ? 5.455 -1.155 -19.318 1.00 83.62 229 PRO A O 1
ATOM 1915 N N . ASN A 1 230 ? 3.358 -0.698 -19.993 1.00 84.38 230 ASN A N 1
ATOM 1916 C CA . ASN A 1 230 ? 3.002 -0.032 -18.754 1.00 84.38 230 ASN A CA 1
ATOM 1917 C C . ASN A 1 230 ? 2.716 -1.055 -17.646 1.00 84.38 230 ASN A C 1
ATOM 1919 O O . ASN A 1 230 ? 2.491 -2.237 -17.895 1.00 84.38 230 ASN A O 1
ATOM 1923 N N . ASN A 1 231 ? 2.708 -0.589 -16.397 1.00 88.44 231 ASN A N 1
ATOM 1924 C CA . ASN A 1 231 ? 2.318 -1.429 -15.273 1.00 88.44 231 ASN A CA 1
ATOM 1925 C C . ASN A 1 231 ? 0.794 -1.406 -15.082 1.00 88.44 231 ASN A C 1
ATOM 1927 O O . ASN A 1 231 ? 0.265 -0.493 -14.445 1.00 88.44 231 ASN A O 1
ATOM 1931 N N . ASP A 1 232 ? 0.108 -2.437 -15.573 1.00 88.56 232 ASP A N 1
ATOM 1932 C CA . ASP A 1 232 ? -1.349 -2.581 -15.452 1.00 88.56 232 ASP A CA 1
ATOM 1933 C C . ASP A 1 232 ? -1.834 -2.615 -13.997 1.00 88.56 232 ASP A C 1
ATOM 1935 O O . ASP A 1 232 ? -2.939 -2.168 -13.698 1.00 88.56 232 ASP A O 1
ATOM 1939 N N . TYR A 1 233 ? -1.011 -3.104 -13.060 1.00 88.62 233 TYR A N 1
ATOM 1940 C CA . TYR A 1 233 ? -1.369 -3.096 -11.639 1.00 88.62 233 TYR A CA 1
ATOM 1941 C C . TYR A 1 233 ? -1.458 -1.686 -11.074 1.00 88.62 233 TYR A C 1
ATOM 1943 O O . TYR A 1 233 ? -2.265 -1.453 -10.182 1.00 88.62 233 TYR A O 1
ATOM 1951 N N . LEU A 1 234 ? -0.652 -0.751 -11.584 1.00 89.19 234 LEU A N 1
ATOM 1952 C CA . LEU A 1 234 ? -0.699 0.620 -11.099 1.00 89.19 234 LEU A CA 1
ATOM 1953 C C . LEU A 1 234 ? -1.987 1.309 -11.569 1.00 89.19 234 LEU A C 1
ATOM 1955 O O . LEU A 1 234 ? -2.637 1.977 -10.775 1.00 89.19 234 LEU A O 1
ATOM 1959 N N . PHE A 1 235 ? -2.399 1.076 -12.823 1.00 90.88 235 PHE A N 1
ATOM 1960 C CA . PHE A 1 235 ? -3.640 1.629 -13.382 1.00 90.88 235 PHE A CA 1
ATOM 1961 C C . PHE A 1 235 ? -4.891 1.243 -12.595 1.00 90.88 235 PHE A C 1
ATOM 1963 O O . PHE A 1 235 ? -5.766 2.085 -12.402 1.00 90.88 235 PHE A O 1
ATOM 1970 N N . LYS A 1 236 ? -4.914 0.026 -12.040 1.00 94.50 236 LYS A N 1
ATOM 1971 C CA . LYS A 1 236 ? -6.012 -0.437 -11.185 1.00 94.50 236 LYS A CA 1
ATOM 1972 C C . LYS A 1 236 ? -6.252 0.461 -9.973 1.00 94.50 236 LYS A C 1
ATOM 1974 O O . LYS A 1 236 ? -7.392 0.543 -9.541 1.00 94.50 236 LYS A O 1
ATOM 1979 N N . TYR A 1 237 ? -5.231 1.132 -9.434 1.00 95.62 237 TYR A N 1
ATOM 1980 C CA . TYR A 1 237 ? -5.419 2.053 -8.308 1.00 95.62 237 TYR A CA 1
ATOM 1981 C C . TYR A 1 237 ? -6.190 3.311 -8.697 1.00 95.62 237 TYR A C 1
ATOM 1983 O O . TYR A 1 237 ? -7.050 3.747 -7.938 1.00 95.62 237 TYR A O 1
ATOM 1991 N N . TRP A 1 238 ? -5.918 3.882 -9.875 1.00 95.38 238 TRP A N 1
ATOM 1992 C CA . TRP A 1 238 ? -6.740 4.984 -10.380 1.00 95.38 238 TRP A CA 1
ATOM 1993 C C . TRP A 1 238 ? -8.169 4.506 -10.601 1.00 95.38 238 TRP A C 1
ATOM 1995 O O . TRP A 1 238 ? -9.091 5.146 -10.113 1.00 95.38 238 TRP A O 1
ATOM 2005 N N . ASP A 1 239 ? -8.348 3.344 -11.238 1.00 95.19 239 ASP A N 1
ATOM 2006 C CA . ASP A 1 239 ? -9.681 2.796 -11.499 1.00 95.19 239 ASP A CA 1
ATOM 2007 C C . ASP A 1 239 ? -10.477 2.569 -10.198 1.00 95.19 239 ASP A C 1
ATOM 2009 O O . ASP A 1 239 ? -11.656 2.909 -10.134 1.00 95.19 239 ASP A O 1
ATOM 2013 N N . THR A 1 240 ? -9.852 2.033 -9.141 1.00 96.06 240 THR A N 1
ATOM 2014 C CA . THR A 1 240 ? -10.533 1.796 -7.859 1.00 96.06 240 THR A CA 1
ATOM 2015 C C . THR A 1 240 ? -10.841 3.088 -7.116 1.00 96.06 240 THR A C 1
ATOM 2017 O O . THR A 1 240 ? -11.969 3.259 -6.659 1.00 96.06 240 THR A O 1
ATOM 2020 N N . VAL A 1 241 ? -9.880 4.005 -6.990 1.00 96.69 241 VAL A N 1
ATOM 2021 C CA . VAL A 1 241 ? -10.079 5.268 -6.261 1.00 96.69 241 VAL A CA 1
ATOM 2022 C C . VAL A 1 241 ? -11.102 6.152 -6.978 1.00 96.69 241 VAL A C 1
ATOM 2024 O O . VAL A 1 241 ? -11.998 6.697 -6.331 1.00 96.69 241 VAL A O 1
ATOM 2027 N N . GLU A 1 242 ? -11.027 6.253 -8.308 1.00 95.44 242 GLU A N 1
ATOM 2028 C CA . GLU A 1 242 ? -11.997 6.995 -9.120 1.00 95.44 242 GLU A CA 1
ATOM 2029 C C . GLU A 1 242 ? -13.402 6.378 -9.016 1.00 95.44 242 GLU A C 1
ATOM 2031 O O . GLU A 1 242 ? -14.365 7.120 -8.823 1.00 95.44 242 GLU A O 1
ATOM 2036 N N . ASP A 1 243 ? -13.531 5.045 -9.047 1.00 96.50 243 ASP A N 1
ATOM 2037 C CA . ASP A 1 243 ? -14.809 4.345 -8.841 1.00 96.50 243 ASP A CA 1
ATOM 2038 C C . ASP A 1 243 ? -15.412 4.628 -7.456 1.00 96.50 243 ASP A C 1
ATOM 2040 O O . ASP A 1 243 ? -16.593 4.965 -7.350 1.00 96.50 243 ASP A O 1
ATOM 2044 N N . ARG A 1 244 ? -14.617 4.546 -6.379 1.00 96.00 244 ARG A N 1
ATOM 2045 C CA . ARG A 1 244 ? -15.107 4.818 -5.015 1.00 96.00 244 ARG A CA 1
ATOM 2046 C C . ARG A 1 244 ? -15.545 6.263 -4.838 1.00 96.00 244 ARG A C 1
ATOM 2048 O O . ARG A 1 244 ? -16.646 6.509 -4.344 1.00 96.00 244 ARG A O 1
ATOM 2055 N N . LEU A 1 245 ? -14.733 7.216 -5.294 1.00 95.75 245 LEU A N 1
ATOM 2056 C CA . LEU A 1 245 ? -15.084 8.635 -5.254 1.00 95.75 245 LEU A CA 1
ATOM 2057 C C . LEU A 1 245 ? -16.324 8.930 -6.104 1.00 95.75 245 LEU A C 1
ATOM 2059 O O . LEU A 1 245 ? -17.171 9.721 -5.690 1.00 95.75 245 LEU A O 1
ATOM 2063 N N . PHE A 1 246 ? -16.465 8.290 -7.268 1.00 96.31 246 PHE A N 1
ATOM 2064 C CA . PHE A 1 246 ? -17.660 8.412 -8.097 1.00 96.31 246 PHE A CA 1
ATOM 2065 C C . PHE A 1 246 ? -18.904 7.897 -7.368 1.00 96.31 246 PHE A C 1
ATOM 2067 O O . PHE A 1 246 ? -19.916 8.597 -7.335 1.00 96.31 246 PHE A O 1
ATOM 2074 N N . LYS A 1 247 ? -18.836 6.721 -6.735 1.00 95.62 247 LYS A N 1
ATOM 2075 C CA . LYS A 1 247 ? -19.959 6.149 -5.974 1.00 95.62 247 LYS A CA 1
ATOM 2076 C C . LYS A 1 247 ? -20.402 7.062 -4.835 1.00 95.62 247 LYS A C 1
ATOM 2078 O O . LYS A 1 247 ? -21.587 7.376 -4.745 1.00 95.62 247 LYS A O 1
ATOM 2083 N N . ILE A 1 248 ? -19.454 7.571 -4.047 1.00 93.44 248 ILE A N 1
ATOM 2084 C CA . ILE A 1 248 ? -19.740 8.513 -2.954 1.00 93.44 248 ILE A CA 1
ATOM 2085 C C . ILE A 1 248 ? -20.408 9.788 -3.493 1.00 93.44 248 ILE A C 1
ATOM 2087 O O . ILE A 1 248 ? -21.432 10.222 -2.970 1.00 93.44 248 ILE A O 1
ATOM 2091 N N . ARG A 1 249 ? -19.890 10.360 -4.588 1.00 94.44 249 ARG A N 1
ATOM 2092 C CA . ARG A 1 249 ? -20.433 11.590 -5.199 1.00 94.44 249 ARG A CA 1
ATOM 2093 C C . ARG A 1 249 ? -21.831 11.423 -5.804 1.00 94.44 249 ARG A C 1
ATOM 2095 O O . ARG A 1 249 ? -22.522 12.421 -5.980 1.00 94.44 249 ARG A O 1
ATOM 2102 N N . ASN A 1 250 ? -22.243 10.196 -6.120 1.00 94.12 250 ASN A N 1
ATOM 2103 C CA . ASN A 1 250 ? -23.545 9.887 -6.717 1.00 94.12 250 ASN A CA 1
ATOM 2104 C C . ASN A 1 250 ? -24.510 9.185 -5.742 1.00 94.12 250 ASN A C 1
ATOM 2106 O O . ASN A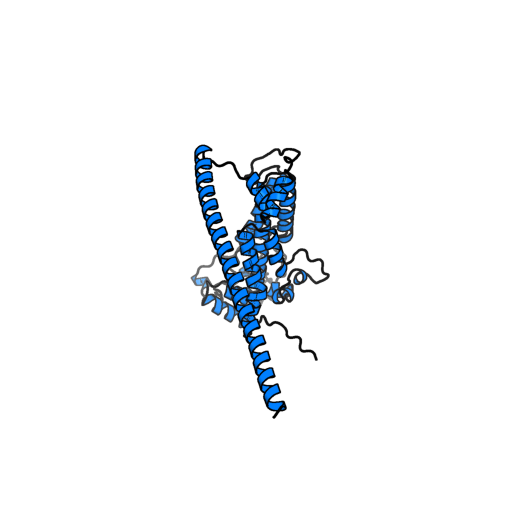 1 250 ? -25.479 8.567 -6.184 1.00 94.12 250 ASN A O 1
ATOM 2110 N N . CYS A 1 251 ? -24.263 9.273 -4.429 1.00 91.56 251 CYS A N 1
ATOM 2111 C CA . CYS A 1 251 ? -25.100 8.664 -3.387 1.00 91.56 251 CYS A CA 1
ATOM 2112 C C . CYS A 1 251 ? -25.282 7.144 -3.559 1.00 91.56 251 CYS A C 1
ATOM 2114 O O . CYS A 1 251 ? -26.364 6.603 -3.321 1.00 91.56 251 CYS A O 1
ATOM 2116 N N . MET A 1 252 ? -24.238 6.451 -4.014 1.00 93.19 252 MET A N 1
ATOM 2117 C CA . MET A 1 252 ? -24.221 4.998 -4.158 1.00 93.19 252 MET A CA 1
ATOM 2118 C C . MET A 1 252 ? -23.440 4.355 -3.014 1.00 93.19 252 MET A C 1
ATOM 2120 O O . MET A 1 252 ? -22.462 4.920 -2.531 1.00 93.19 252 MET A O 1
ATOM 2124 N N . ASN A 1 253 ? -23.828 3.142 -2.627 1.00 90.44 253 ASN A N 1
ATOM 2125 C CA . ASN A 1 253 ? -23.006 2.302 -1.758 1.00 90.44 253 ASN A CA 1
ATOM 2126 C C . ASN A 1 253 ? -21.803 1.711 -2.525 1.00 90.44 253 ASN A C 1
ATOM 2128 O O . ASN A 1 253 ? -21.667 1.869 -3.743 1.00 90.44 253 ASN A O 1
ATOM 2132 N N . ILE A 1 254 ? -20.961 0.941 -1.830 1.00 90.69 254 ILE A N 1
ATOM 2133 C CA . ILE A 1 254 ? -19.787 0.288 -2.432 1.00 90.69 254 ILE A CA 1
ATOM 2134 C C . ILE A 1 254 ? -20.125 -0.651 -3.612 1.00 90.69 254 ILE A C 1
ATOM 2136 O O . ILE A 1 254 ? -19.307 -0.828 -4.519 1.00 90.69 254 ILE A O 1
ATOM 2140 N N . GLU A 1 255 ? -21.341 -1.203 -3.643 1.00 91.62 255 GLU A N 1
ATOM 2141 C CA . GLU A 1 255 ? -21.850 -2.092 -4.698 1.00 91.62 255 GLU A CA 1
ATOM 2142 C C . GLU A 1 255 ? -22.454 -1.333 -5.897 1.00 91.62 255 GLU A C 1
ATOM 2144 O O . GLU A 1 255 ? -22.767 -1.955 -6.909 1.00 91.62 255 GLU A O 1
ATOM 2149 N N . GLY A 1 256 ? -22.597 -0.003 -5.824 1.00 91.19 256 GLY A N 1
ATOM 2150 C CA . GLY A 1 256 ? -23.183 0.826 -6.887 1.00 91.19 256 GLY A CA 1
ATOM 2151 C C . GLY A 1 256 ? -24.706 1.004 -6.808 1.00 91.19 256 GLY A C 1
ATOM 2152 O O . GLY A 1 256 ? -25.325 1.482 -7.754 1.00 91.19 256 GLY A O 1
ATOM 2153 N N . ILE A 1 257 ? -25.331 0.627 -5.694 1.00 91.38 257 ILE A N 1
ATOM 2154 C CA . ILE A 1 257 ? -26.763 0.809 -5.442 1.00 91.38 257 ILE A CA 1
ATOM 2155 C C . ILE A 1 257 ? -26.983 2.207 -4.867 1.00 91.38 257 ILE A C 1
ATOM 2157 O O . ILE A 1 257 ? -26.399 2.548 -3.840 1.00 91.38 257 ILE A O 1
ATOM 2161 N N . VAL A 1 258 ? -27.854 2.995 -5.500 1.00 92.25 258 VAL A N 1
ATOM 2162 C CA . VAL A 1 258 ? -28.252 4.324 -5.009 1.00 92.25 258 VAL A CA 1
ATOM 2163 C C . VAL A 1 258 ? -29.029 4.188 -3.701 1.00 92.25 258 VAL A C 1
ATOM 2165 O O . VAL A 1 258 ? -29.955 3.379 -3.608 1.00 92.25 258 VAL A O 1
ATOM 2168 N N . ARG A 1 259 ? -28.668 4.985 -2.693 1.00 80.56 259 ARG A N 1
ATOM 2169 C CA . ARG A 1 259 ? -29.278 4.954 -1.359 1.00 80.56 259 ARG A CA 1
ATOM 2170 C C . ARG A 1 259 ? -29.584 6.357 -0.843 1.00 80.56 259 ARG A C 1
ATOM 2172 O O . ARG A 1 259 ? -29.001 7.348 -1.274 1.00 80.56 259 ARG A O 1
ATOM 2179 N N . GLN A 1 260 ? -30.518 6.418 0.101 1.00 82.75 260 GLN A N 1
ATOM 2180 C CA . GLN A 1 260 ? -30.783 7.599 0.917 1.00 82.75 260 GLN A CA 1
ATOM 2181 C C . GLN A 1 260 ? -30.453 7.254 2.364 1.00 82.75 260 GLN A C 1
ATOM 2183 O O . GLN A 1 260 ? -31.026 6.317 2.920 1.00 82.75 260 GLN A O 1
ATOM 2188 N N . LEU A 1 261 ? -29.515 7.995 2.945 1.00 79.69 261 LEU A N 1
ATOM 2189 C CA . LEU A 1 261 ? -29.069 7.785 4.316 1.00 79.69 261 LEU A CA 1
ATOM 2190 C C . LEU A 1 261 ? -29.993 8.513 5.299 1.00 79.69 261 LEU A C 1
ATOM 2192 O O . LEU A 1 261 ? -30.513 9.586 4.971 1.00 79.69 261 LEU A O 1
ATOM 2196 N N . PRO A 1 262 ? -30.208 7.958 6.503 1.00 78.00 262 PRO A N 1
ATOM 2197 C CA . PRO A 1 262 ? -30.855 8.697 7.577 1.00 78.00 262 PRO A CA 1
ATOM 2198 C C . PRO A 1 262 ? -30.008 9.922 7.952 1.00 78.00 262 PRO A C 1
ATOM 2200 O O . PRO A 1 262 ? -28.785 9.875 7.907 1.00 78.00 262 PRO A O 1
ATOM 2203 N N . LEU A 1 263 ? -30.664 11.023 8.336 1.00 79.12 263 LEU A N 1
ATOM 2204 C CA . LEU A 1 263 ? -29.988 12.291 8.655 1.00 79.12 263 LEU A CA 1
ATOM 2205 C C . LEU A 1 263 ? -29.081 12.205 9.895 1.00 79.12 263 LEU A C 1
ATOM 2207 O O . LEU A 1 263 ? -28.137 12.977 10.011 1.00 79.12 263 LEU A O 1
ATOM 2211 N N . PHE A 1 264 ? -29.390 11.293 10.816 1.00 74.19 264 PHE A N 1
ATOM 2212 C CA . PHE A 1 264 ? -28.627 11.064 12.037 1.00 74.19 264 PHE A CA 1
ATOM 2213 C C . PHE A 1 264 ? -28.400 9.573 12.231 1.00 74.19 264 PHE A C 1
ATOM 2215 O O . PHE A 1 264 ? -29.306 8.764 11.999 1.00 74.19 264 PHE A O 1
ATOM 2222 N N . GLU A 1 265 ? -27.207 9.230 12.699 1.00 68.62 265 GLU A N 1
ATOM 2223 C CA . GLU A 1 265 ? -26.897 7.884 13.153 1.00 68.62 265 GLU A CA 1
ATOM 2224 C C . GLU A 1 265 ? -27.734 7.510 14.392 1.00 68.62 265 GLU A C 1
ATOM 2226 O O . GLU A 1 265 ? -28.090 8.376 15.204 1.00 68.62 265 GLU A O 1
ATOM 2231 N N . PRO A 1 266 ? -28.062 6.218 14.573 1.00 68.44 266 PRO A N 1
ATOM 2232 C CA . PRO A 1 266 ? -28.608 5.748 15.837 1.00 68.44 266 PRO A CA 1
ATOM 2233 C C . PRO A 1 266 ? -27.605 6.031 16.974 1.00 68.44 266 PRO A C 1
ATOM 2235 O O . PRO A 1 266 ? -26.410 5.788 16.811 1.00 68.44 266 PRO A O 1
ATOM 2238 N N . PRO A 1 267 ? -28.062 6.536 18.134 1.00 70.69 267 PRO A N 1
ATOM 2239 C CA . PRO A 1 267 ? -27.171 6.929 19.219 1.00 70.69 267 PRO A CA 1
ATOM 2240 C C . PRO A 1 267 ? -26.379 5.731 19.753 1.00 70.69 267 PRO A C 1
ATOM 2242 O O . PRO A 1 267 ? -26.946 4.679 20.056 1.00 70.69 267 PRO A O 1
ATOM 2245 N N . ILE A 1 268 ? -25.069 5.916 19.910 1.00 69.88 268 ILE A N 1
ATOM 2246 C CA . ILE A 1 268 ? -24.175 4.929 20.520 1.00 69.88 268 ILE A CA 1
ATOM 2247 C C . ILE A 1 268 ? -24.445 4.882 22.031 1.00 69.88 268 ILE A C 1
ATOM 2249 O O . ILE A 1 268 ? -24.430 5.916 22.699 1.00 69.88 268 ILE A O 1
ATOM 2253 N N . ASP A 1 269 ? -24.665 3.687 22.588 1.00 74.19 269 ASP A N 1
ATOM 2254 C CA . ASP A 1 269 ? -24.768 3.503 24.041 1.00 74.19 269 ASP A CA 1
ATOM 2255 C C . ASP A 1 269 ? -23.369 3.629 24.689 1.00 74.19 269 ASP A C 1
ATOM 2257 O O . ASP A 1 269 ? -22.502 2.783 24.445 1.00 74.19 269 ASP A O 1
ATOM 2261 N N . PRO A 1 270 ? -23.112 4.638 25.546 1.00 69.50 270 PRO A N 1
ATOM 2262 C CA . PRO A 1 270 ? -21.808 4.831 26.183 1.00 69.50 270 PRO A CA 1
ATOM 2263 C C . PRO A 1 270 ? -21.391 3.655 27.080 1.00 69.50 270 PRO A C 1
ATOM 2265 O O . PRO A 1 270 ? -20.197 3.453 27.311 1.00 69.50 270 PRO A O 1
ATOM 2268 N N . ALA A 1 271 ? -22.335 2.838 27.559 1.00 73.00 271 ALA A N 1
ATOM 2269 C CA . ALA A 1 271 ? -22.014 1.646 28.336 1.00 73.00 271 ALA A CA 1
ATOM 2270 C C . ALA A 1 271 ? -21.284 0.577 27.502 1.00 73.00 271 ALA A C 1
ATOM 2272 O O . ALA A 1 271 ? -20.488 -0.187 28.056 1.00 73.00 271 ALA A O 1
ATOM 2273 N N . LEU A 1 272 ? -21.512 0.526 26.183 1.00 69.12 272 LEU A N 1
ATOM 2274 C CA . LEU A 1 272 ? -20.763 -0.352 25.278 1.00 69.12 272 LEU A CA 1
ATOM 2275 C C . LEU A 1 272 ? -19.302 0.089 25.157 1.00 69.12 272 LEU A C 1
ATOM 2277 O O . LEU A 1 272 ? -18.415 -0.760 25.200 1.00 69.12 272 LEU A O 1
ATOM 2281 N N . LEU A 1 273 ? -19.043 1.400 25.109 1.00 64.94 273 LEU A N 1
ATOM 2282 C CA . LEU A 1 273 ? -17.688 1.961 25.023 1.00 64.94 273 LEU A CA 1
ATOM 2283 C C . LEU A 1 273 ? -16.853 1.609 26.260 1.00 64.94 273 LEU A C 1
ATOM 2285 O O . LEU A 1 273 ? -15.711 1.169 26.148 1.00 64.94 273 LEU A O 1
ATOM 2289 N N . VAL A 1 274 ? -17.447 1.739 27.451 1.00 70.25 274 VAL A N 1
ATOM 2290 C CA . VAL A 1 274 ? -16.785 1.399 28.722 1.00 70.25 274 VAL A CA 1
ATOM 2291 C C . VAL A 1 274 ? -16.499 -0.101 28.814 1.00 70.25 274 VAL A C 1
ATOM 2293 O O . VAL A 1 274 ? -15.425 -0.495 29.264 1.00 70.25 274 VAL A O 1
ATOM 2296 N N . LYS A 1 275 ? -17.430 -0.950 28.359 1.00 66.81 275 LYS A N 1
ATOM 2297 C CA . LYS A 1 275 ? -17.227 -2.406 28.322 1.00 66.81 275 LYS A CA 1
ATOM 2298 C C . LYS A 1 275 ? -16.136 -2.813 27.330 1.00 66.81 275 LYS A C 1
ATOM 2300 O O . LYS A 1 275 ? -15.338 -3.682 27.663 1.00 66.81 275 LYS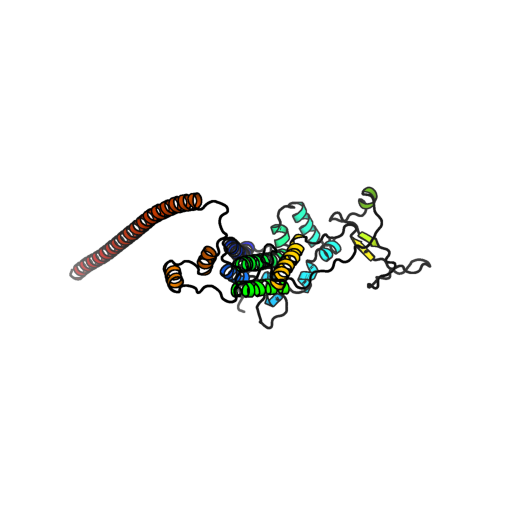 A O 1
ATOM 2305 N N . ALA A 1 276 ? -16.077 -2.180 26.159 1.00 61.00 276 ALA A N 1
ATOM 2306 C CA . ALA A 1 276 ? -15.050 -2.437 25.150 1.00 61.00 276 ALA A CA 1
ATOM 2307 C C . ALA A 1 276 ? -13.650 -2.045 25.650 1.00 61.00 276 ALA A C 1
ATOM 2309 O O . ALA A 1 276 ? -12.728 -2.858 25.600 1.00 61.00 276 ALA A O 1
ATOM 2310 N N . ALA A 1 277 ? -13.522 -0.851 26.241 1.00 66.50 277 ALA A N 1
ATOM 2311 C CA . ALA A 1 277 ? -12.275 -0.390 26.846 1.00 66.50 277 ALA A CA 1
ATOM 2312 C C . ALA A 1 277 ? -11.828 -1.292 28.013 1.00 66.50 277 ALA A C 1
ATOM 2314 O O . ALA A 1 277 ? -10.650 -1.627 28.119 1.00 66.50 277 ALA A O 1
ATOM 2315 N N . ALA A 1 278 ? -12.762 -1.743 28.859 1.00 68.69 278 ALA A N 1
ATOM 2316 C CA . ALA A 1 278 ? -12.470 -2.666 29.959 1.00 68.69 278 ALA A CA 1
ATOM 2317 C C . ALA A 1 278 ? -12.075 -4.078 29.484 1.00 68.69 278 ALA A C 1
ATOM 2319 O O . ALA A 1 278 ? -11.340 -4.772 30.183 1.00 68.69 278 ALA A O 1
ATOM 2320 N N . ALA A 1 279 ? -12.542 -4.501 28.306 1.00 67.75 279 ALA A N 1
ATOM 2321 C CA . ALA A 1 279 ? -12.176 -5.770 27.680 1.00 67.75 279 ALA A CA 1
ATOM 2322 C C . ALA A 1 279 ? -10.880 -5.693 26.845 1.00 67.75 279 ALA A C 1
ATOM 2324 O O . ALA A 1 279 ? -10.421 -6.722 26.354 1.00 67.75 279 ALA A O 1
ATOM 2325 N N . GLY A 1 280 ? -10.287 -4.501 26.680 1.00 59.56 280 GLY A N 1
ATOM 2326 C CA . GLY A 1 280 ? -9.090 -4.291 25.857 1.00 59.56 280 GLY A CA 1
ATOM 2327 C C . GLY A 1 280 ? -9.329 -4.465 24.352 1.00 59.56 280 GLY A C 1
ATOM 2328 O O . GLY A 1 280 ? -8.392 -4.782 23.623 1.00 59.56 280 GLY A O 1
ATOM 2329 N N . ILE A 1 281 ? -10.575 -4.306 23.896 1.00 64.75 281 ILE A N 1
ATOM 2330 C CA . ILE A 1 281 ? -10.978 -4.467 22.494 1.00 64.75 281 ILE A CA 1
ATOM 2331 C C . ILE A 1 281 ? -10.936 -3.097 21.804 1.00 64.75 281 ILE A C 1
ATOM 2333 O O . ILE A 1 281 ? -11.412 -2.110 22.366 1.00 64.75 281 ILE A O 1
ATOM 2337 N N . ASP A 1 282 ? -10.372 -3.037 20.593 1.00 61.31 282 ASP A N 1
ATOM 2338 C CA . ASP A 1 282 ? -10.292 -1.802 19.805 1.00 61.31 282 ASP A CA 1
ATOM 2339 C C . ASP A 1 282 ? -11.686 -1.324 19.361 1.00 61.31 282 ASP A C 1
ATOM 2341 O O . ASP A 1 282 ? -12.529 -2.116 18.929 1.00 61.31 282 ASP A O 1
ATOM 2345 N N . LEU A 1 283 ? -11.930 -0.016 19.463 1.00 59.41 283 LEU A N 1
ATOM 2346 C CA . LEU A 1 283 ? -13.243 0.607 19.289 1.00 59.41 283 LEU A CA 1
ATOM 2347 C C . LEU A 1 283 ? -13.813 0.393 17.880 1.00 59.41 283 LEU A C 1
ATOM 2349 O O . LEU A 1 283 ? -15.020 0.216 17.707 1.00 59.41 283 LEU A O 1
ATOM 2353 N N . SER A 1 284 ? -12.924 0.369 16.887 1.00 58.78 284 SER A N 1
ATOM 2354 C CA . SER A 1 284 ? -13.243 0.131 15.482 1.00 58.78 284 SER A CA 1
ATOM 2355 C C . SER A 1 284 ? -13.939 -1.224 15.275 1.00 58.78 284 SER A C 1
ATOM 2357 O O . SER A 1 284 ? -14.995 -1.283 14.647 1.00 58.78 284 SER A O 1
ATOM 2359 N N . SER A 1 285 ? -13.416 -2.281 15.904 1.00 60.25 285 SER A N 1
ATOM 2360 C CA . SER A 1 285 ? -13.908 -3.657 15.767 1.00 60.25 285 SER A CA 1
ATOM 2361 C C . SER A 1 285 ? -15.308 -3.873 16.353 1.00 60.25 285 SER A C 1
ATOM 2363 O O . SER A 1 285 ? -16.077 -4.681 15.839 1.00 60.25 285 SER A O 1
ATOM 2365 N N . VAL A 1 286 ? -15.673 -3.112 17.390 1.00 57.97 286 VAL A N 1
ATOM 2366 C CA . VAL A 1 286 ? -17.001 -3.188 18.021 1.00 57.97 286 VAL A CA 1
ATOM 2367 C C . VAL A 1 286 ? -18.062 -2.493 17.170 1.00 57.97 286 VAL A C 1
ATOM 2369 O O . VAL A 1 286 ? -19.188 -2.979 17.086 1.00 57.97 286 VAL A O 1
ATOM 2372 N N . LEU A 1 287 ? -17.719 -1.372 16.521 1.00 58.81 287 LEU A N 1
ATOM 2373 C CA . LEU A 1 287 ? -18.628 -0.730 15.568 1.00 58.81 287 LEU A CA 1
ATOM 2374 C C . LEU A 1 287 ? -18.875 -1.621 14.345 1.00 58.81 287 LEU A C 1
ATOM 2376 O O . LEU A 1 287 ? -20.014 -1.714 13.892 1.00 58.81 287 LEU A O 1
ATOM 2380 N N . ASP A 1 288 ? -17.846 -2.310 13.846 1.00 59.19 288 ASP A N 1
ATOM 2381 C CA . ASP A 1 288 ? -17.985 -3.192 12.683 1.00 59.19 288 ASP A CA 1
ATOM 2382 C C . ASP A 1 288 ? -18.935 -4.373 12.939 1.00 59.19 288 ASP A C 1
ATOM 2384 O O . ASP A 1 288 ? -19.722 -4.713 12.052 1.00 59.19 288 ASP A O 1
ATOM 2388 N N . ASP A 1 289 ? -18.941 -4.929 14.156 1.00 60.66 289 ASP A N 1
ATOM 2389 C CA . ASP A 1 289 ? -19.869 -5.990 14.581 1.00 60.66 289 ASP A CA 1
ATOM 2390 C C . ASP A 1 289 ? -21.341 -5.532 14.587 1.00 60.66 289 ASP A C 1
ATOM 2392 O O . ASP A 1 289 ? -22.245 -6.326 14.315 1.00 60.66 289 ASP A O 1
ATOM 2396 N N . ILE A 1 290 ? -21.604 -4.246 14.849 1.00 57.19 290 ILE A N 1
ATOM 2397 C CA . ILE A 1 290 ? -22.961 -3.670 14.808 1.00 57.19 290 ILE A CA 1
ATOM 2398 C C . ILE A 1 290 ? -23.445 -3.526 13.357 1.00 57.19 290 ILE A C 1
ATOM 2400 O O . ILE A 1 290 ? -24.626 -3.725 13.072 1.00 57.19 290 ILE A O 1
ATOM 2404 N N . SER A 1 291 ? -22.532 -3.222 12.433 1.00 52.06 291 SER A N 1
ATOM 2405 C CA . SER A 1 291 ? -22.796 -3.080 10.993 1.00 52.06 291 SER A CA 1
ATOM 2406 C C . SER A 1 291 ? -22.599 -4.371 10.180 1.00 52.06 291 SER A C 1
ATOM 2408 O O . SER A 1 291 ? -22.577 -4.332 8.947 1.00 52.06 291 SER A O 1
ATOM 2410 N N . ALA A 1 292 ? -22.475 -5.533 10.831 1.00 58.38 292 ALA A N 1
ATOM 2411 C CA . ALA A 1 292 ? -22.279 -6.804 10.143 1.00 58.38 292 ALA A CA 1
ATOM 2412 C C . ALA A 1 292 ? -23.446 -7.125 9.186 1.00 58.38 292 ALA A C 1
ATOM 2414 O O . ALA A 1 292 ? -24.623 -7.105 9.556 1.00 58.38 292 ALA A O 1
ATOM 2415 N N . SER A 1 293 ? -23.106 -7.444 7.931 1.00 55.16 293 SER A N 1
ATOM 2416 C CA . SER A 1 293 ? -24.076 -7.760 6.876 1.00 55.16 293 SER A CA 1
ATOM 2417 C C . SER A 1 293 ? -25.005 -8.905 7.287 1.00 55.16 293 SER A C 1
ATOM 2419 O O . SER A 1 293 ? -24.571 -9.917 7.842 1.00 55.16 293 SER A O 1
ATOM 2421 N N . THR A 1 294 ? -26.298 -8.763 6.985 1.00 63.44 294 THR A N 1
ATOM 2422 C CA . THR A 1 294 ? -27.319 -9.756 7.330 1.00 63.44 294 THR A CA 1
ATOM 2423 C C . THR A 1 294 ? -26.979 -11.123 6.720 1.00 63.44 294 THR A C 1
ATOM 2425 O O . THR A 1 294 ? -26.890 -11.226 5.492 1.00 63.44 294 THR A O 1
ATOM 2428 N N . PRO A 1 295 ? -26.831 -12.193 7.525 1.00 71.25 295 PRO A N 1
ATOM 2429 C CA . PRO A 1 295 ? -26.501 -13.514 7.005 1.00 71.25 295 PRO A CA 1
ATOM 2430 C C . PRO A 1 295 ? -27.563 -14.021 6.023 1.00 71.25 295 PRO A C 1
ATOM 2432 O O . PRO A 1 295 ? -28.760 -13.958 6.301 1.00 71.25 295 PRO A O 1
ATOM 2435 N N . HIS A 1 296 ? -27.140 -14.630 4.912 1.00 83.00 296 HIS A N 1
ATOM 2436 C CA . HIS A 1 296 ? -28.051 -15.267 3.944 1.00 83.00 296 HIS A CA 1
ATOM 2437 C C . HIS A 1 296 ? -28.771 -16.514 4.497 1.00 83.00 296 HIS A C 1
ATOM 2439 O O . HIS A 1 296 ? -29.645 -17.085 3.842 1.00 83.00 296 HIS A O 1
ATOM 2445 N N . VAL A 1 297 ? -28.391 -16.972 5.692 1.00 85.19 297 VAL A N 1
ATOM 2446 C CA . VAL A 1 297 ? -28.910 -18.182 6.332 1.00 85.19 297 VAL A CA 1
ATOM 2447 C C . VAL A 1 297 ? -29.954 -17.811 7.384 1.00 85.19 297 VAL A C 1
ATOM 2449 O O . VAL A 1 297 ? -29.821 -16.828 8.107 1.00 85.19 297 VAL A O 1
ATOM 2452 N N . ARG A 1 298 ? -31.005 -18.631 7.504 1.00 87.75 298 ARG A N 1
ATOM 2453 C CA . ARG A 1 298 ? -32.082 -18.420 8.482 1.00 87.75 298 ARG A CA 1
ATOM 2454 C C . ARG A 1 298 ? -31.551 -18.398 9.919 1.00 87.75 298 ARG A C 1
ATOM 2456 O O . ARG A 1 298 ? -30.728 -19.231 10.302 1.00 87.75 298 ARG A O 1
ATOM 2463 N N . PHE A 1 299 ? -32.156 -17.536 10.735 1.00 87.00 299 PHE A N 1
ATOM 2464 C CA . PHE A 1 299 ? -31.820 -17.288 12.142 1.00 87.00 299 PHE A CA 1
ATOM 2465 C C . PHE A 1 299 ? -31.566 -18.548 12.980 1.00 87.00 299 PHE A C 1
ATOM 2467 O O . PHE A 1 299 ? -30.605 -18.601 13.735 1.00 87.00 299 PHE A O 1
ATOM 2474 N N . ARG A 1 300 ? -32.384 -19.597 12.818 1.00 92.88 300 ARG A N 1
ATOM 2475 C CA . ARG A 1 300 ? -32.256 -20.832 13.609 1.00 92.88 300 ARG A CA 1
ATOM 2476 C C . ARG A 1 300 ? -30.885 -21.501 13.464 1.00 92.88 300 ARG A C 1
ATOM 2478 O O . ARG A 1 300 ? -30.362 -22.015 14.444 1.00 92.88 300 ARG A O 1
ATOM 2485 N N . ILE A 1 301 ? -30.317 -21.491 12.258 1.00 90.06 301 ILE A N 1
ATOM 2486 C CA . ILE A 1 301 ? -29.007 -22.100 11.991 1.00 90.06 301 ILE A CA 1
ATOM 2487 C C . ILE A 1 301 ? -27.898 -21.200 12.542 1.00 90.06 301 ILE A C 1
ATOM 2489 O O . ILE A 1 301 ? -26.969 -21.693 13.176 1.00 90.06 301 ILE A O 1
ATOM 2493 N N . VAL A 1 302 ? -28.032 -19.883 12.355 1.00 90.12 302 VAL A N 1
ATOM 2494 C CA . VAL A 1 302 ? -27.075 -18.889 12.865 1.00 90.12 302 VAL A CA 1
ATOM 2495 C C . VAL A 1 302 ? -26.990 -18.949 14.391 1.00 90.12 302 VAL A C 1
ATOM 2497 O O . VAL A 1 302 ? -25.895 -19.039 14.931 1.00 90.12 302 VAL A O 1
ATOM 2500 N N . VAL A 1 303 ? -28.127 -18.998 15.091 1.00 91.50 303 VAL A N 1
ATOM 2501 C CA . VAL A 1 303 ? -28.167 -19.114 16.559 1.00 91.50 303 VAL A CA 1
ATOM 2502 C C . VAL A 1 303 ? -27.548 -20.411 17.047 1.00 91.50 303 VAL A C 1
ATOM 2504 O O . VAL A 1 303 ? -26.797 -20.394 18.016 1.00 91.50 303 VAL A O 1
ATOM 2507 N N . GLN A 1 304 ? -27.832 -21.535 16.387 1.00 93.00 304 GLN A N 1
ATOM 2508 C CA . GLN A 1 304 ? -27.229 -22.805 16.778 1.00 93.00 304 GLN A CA 1
ATOM 2509 C C . GLN A 1 304 ? -25.699 -22.739 16.674 1.00 93.00 304 GLN A C 1
ATOM 2511 O O . GLN A 1 304 ? -25.007 -23.123 17.614 1.00 93.00 304 GLN A O 1
ATOM 2516 N N . LYS A 1 305 ? -25.173 -22.185 15.575 1.00 91.75 305 LYS A N 1
ATOM 2517 C CA . LYS A 1 305 ? -23.729 -22.013 15.384 1.00 91.75 305 LYS A CA 1
ATOM 2518 C C . LYS A 1 305 ? -23.111 -21.004 16.346 1.00 91.75 305 LYS A C 1
ATOM 2520 O O . LYS A 1 305 ? -22.024 -21.253 16.852 1.00 91.75 305 LYS A O 1
ATOM 2525 N N . ALA A 1 306 ? -23.817 -19.920 16.656 1.00 89.44 306 ALA A N 1
ATOM 2526 C CA . ALA A 1 306 ? -23.379 -18.961 17.662 1.00 89.44 306 ALA A CA 1
ATOM 2527 C C . ALA A 1 306 ? -23.268 -19.612 19.050 1.00 89.44 306 ALA A C 1
ATOM 2529 O O . ALA A 1 306 ? -22.281 -19.397 19.741 1.00 89.44 306 ALA A O 1
ATOM 2530 N N . ILE A 1 307 ? -24.225 -20.461 19.440 1.00 94.94 307 ILE A N 1
ATOM 2531 C CA . ILE A 1 307 ? -24.169 -21.193 20.716 1.00 94.94 307 ILE A CA 1
ATOM 2532 C C . ILE A 1 307 ? -22.993 -22.178 20.741 1.00 94.94 307 ILE A C 1
ATOM 2534 O O . ILE A 1 307 ? -22.299 -22.258 21.753 1.00 94.94 307 ILE A O 1
ATOM 2538 N N . GLU A 1 308 ? -22.754 -22.908 19.647 1.00 95.19 308 GLU A N 1
ATOM 2539 C CA . GLU A 1 308 ? -21.589 -23.798 19.516 1.00 95.19 308 GLU A CA 1
ATOM 2540 C C . GLU A 1 308 ? -20.280 -23.014 19.713 1.00 95.19 308 GLU A C 1
ATOM 2542 O O . GLU A 1 308 ? -19.465 -23.389 20.553 1.00 95.19 308 GLU A O 1
ATOM 2547 N N . PHE A 1 309 ? -20.138 -21.865 19.048 1.00 93.75 309 PHE A N 1
ATOM 2548 C CA . PHE A 1 309 ? -18.968 -20.999 19.190 1.00 93.75 309 PHE A CA 1
ATOM 2549 C C . PHE A 1 309 ? -18.828 -20.417 20.605 1.00 93.75 309 PHE A C 1
ATOM 2551 O O . PHE A 1 309 ? -17.744 -20.424 21.181 1.00 93.75 309 PHE A O 1
ATOM 2558 N N . CYS A 1 310 ? -19.926 -19.978 21.229 1.00 94.50 310 CYS A N 1
ATOM 2559 C CA . CYS A 1 310 ? -19.905 -19.513 22.616 1.00 94.50 310 CYS A CA 1
ATOM 2560 C C . CYS A 1 310 ? -19.449 -20.604 23.596 1.00 94.50 310 CYS A C 1
ATOM 2562 O O . CYS A 1 310 ? -18.829 -20.284 24.608 1.00 94.50 310 CYS A O 1
ATOM 2564 N N . ASN A 1 311 ? -19.750 -21.877 23.328 1.00 95.88 311 ASN A N 1
ATOM 2565 C CA . ASN A 1 311 ? -19.272 -22.979 24.160 1.00 95.88 311 ASN A CA 1
ATOM 2566 C C . ASN A 1 311 ? -17.765 -23.211 23.983 1.00 95.88 311 ASN A C 1
ATOM 2568 O O . ASN A 1 311 ? -17.079 -23.402 24.984 1.00 95.88 311 ASN A O 1
ATOM 2572 N N . GLU A 1 312 ? -17.237 -23.110 22.761 1.00 95.94 312 GLU A N 1
ATOM 2573 C CA . GLU A 1 312 ? -15.786 -23.155 22.520 1.00 95.94 312 GLU A CA 1
ATOM 2574 C C . GLU A 1 312 ? -15.059 -21.988 23.206 1.00 95.94 312 GLU A C 1
ATOM 2576 O O . GLU A 1 312 ? -14.014 -22.182 23.825 1.00 95.94 312 GLU A O 1
ATOM 2581 N N . VAL A 1 313 ? -15.638 -20.782 23.172 1.00 95.00 313 VAL A N 1
ATOM 2582 C CA . VAL A 1 313 ? -15.089 -19.603 23.863 1.00 95.00 313 VAL A CA 1
ATOM 2583 C C . VAL A 1 313 ? -15.103 -19.786 25.382 1.00 95.00 313 VAL A C 1
ATOM 2585 O O . VAL A 1 313 ? -14.135 -19.419 26.045 1.00 95.00 313 VAL A O 1
ATOM 2588 N N . LYS A 1 314 ? -16.156 -20.387 25.951 1.00 95.31 314 LYS A N 1
ATOM 2589 C CA . LYS A 1 314 ? -16.186 -20.739 27.381 1.00 95.31 314 LYS A CA 1
ATOM 2590 C C . LYS A 1 314 ? -15.085 -21.733 27.736 1.00 95.31 314 LYS A C 1
ATOM 2592 O O . LYS A 1 314 ? -14.348 -21.496 28.686 1.00 95.31 314 LYS A O 1
ATOM 2597 N N . GLU A 1 315 ? -14.928 -22.791 26.943 1.00 96.00 315 GLU A N 1
ATOM 2598 C CA . GLU A 1 315 ? -13.880 -23.791 27.164 1.00 96.00 315 GLU A CA 1
ATOM 2599 C C . GLU A 1 315 ? -12.473 -23.176 27.054 1.00 96.00 315 GLU A C 1
ATOM 2601 O O . GLU A 1 315 ? -11.577 -23.508 27.832 1.00 96.00 315 GLU A O 1
ATOM 2606 N N . LEU A 1 316 ? -12.270 -22.247 26.115 1.00 95.88 316 LEU A N 1
ATOM 2607 C CA . LEU A 1 316 ? -11.032 -21.477 26.009 1.00 95.88 316 LEU A CA 1
ATOM 2608 C C . LEU A 1 316 ? -10.809 -20.589 27.242 1.00 95.88 316 LEU A C 1
ATOM 2610 O O . LEU A 1 316 ? -9.688 -20.532 27.745 1.00 95.88 316 LEU A O 1
ATOM 2614 N N . GLY A 1 317 ? -11.859 -19.931 27.738 1.00 95.00 317 GLY A N 1
ATOM 2615 C CA . GLY A 1 317 ? -11.818 -19.108 28.946 1.00 95.00 317 GLY A CA 1
ATOM 2616 C C . GLY A 1 317 ? -11.404 -19.907 30.181 1.00 95.00 317 GLY A C 1
ATOM 2617 O O . GLY A 1 317 ? -10.492 -19.494 30.895 1.00 95.00 317 GLY A O 1
ATOM 2618 N N . ASP A 1 318 ? -11.988 -21.090 30.376 1.00 95.62 318 ASP A N 1
ATOM 2619 C CA . ASP A 1 318 ? -11.641 -21.987 31.484 1.00 95.62 318 ASP A CA 1
ATOM 2620 C C . ASP A 1 318 ? -10.182 -22.467 31.385 1.00 95.62 318 ASP A C 1
ATOM 2622 O O . ASP A 1 318 ? -9.447 -22.486 32.378 1.00 95.62 318 ASP A O 1
ATOM 2626 N N . LYS A 1 319 ? -9.716 -22.797 30.171 1.00 96.00 319 LYS A N 1
ATOM 2627 C CA . LYS A 1 319 ? -8.308 -23.154 29.926 1.00 96.00 319 LYS A CA 1
ATOM 2628 C C . LYS A 1 319 ? -7.370 -21.987 30.221 1.00 96.00 319 LYS A C 1
ATOM 2630 O O . LYS A 1 319 ? -6.333 -22.190 30.849 1.00 96.00 319 LYS A O 1
ATOM 2635 N N . MET A 1 320 ? -7.714 -20.781 29.776 1.00 95.31 320 MET A N 1
ATOM 2636 C CA . MET A 1 320 ? -6.900 -19.586 29.984 1.00 95.31 320 MET A CA 1
ATOM 2637 C C . MET A 1 320 ? -6.814 -19.218 31.465 1.00 95.31 320 MET A C 1
ATOM 2639 O O . MET A 1 320 ? -5.718 -18.943 31.950 1.00 95.31 320 MET A O 1
ATOM 2643 N N . LEU A 1 321 ? -7.931 -19.280 32.195 1.00 95.62 321 LEU A N 1
ATOM 2644 C CA . LEU A 1 321 ? -7.950 -19.077 33.641 1.00 95.62 321 LEU A CA 1
ATOM 2645 C C . LEU A 1 321 ? -7.025 -20.078 34.343 1.00 95.62 321 LEU A C 1
ATOM 2647 O O . LEU A 1 321 ? -6.152 -19.669 35.104 1.00 95.62 321 LEU A O 1
ATOM 2651 N N . GLY A 1 322 ? -7.122 -21.367 34.004 1.00 96.75 322 GLY A N 1
ATOM 2652 C CA . GLY A 1 322 ? -6.242 -22.391 34.568 1.00 96.75 322 GLY A CA 1
ATOM 2653 C C . GLY A 1 322 ? -4.756 -22.182 34.239 1.00 96.75 322 GLY A C 1
ATOM 2654 O O . GLY A 1 322 ? -3.890 -22.499 35.054 1.00 96.75 322 GLY A O 1
ATOM 2655 N N . VAL A 1 323 ? -4.430 -21.631 33.064 1.00 96.12 323 VAL A N 1
ATOM 2656 C CA . VAL A 1 323 ? -3.049 -21.256 32.711 1.00 96.12 323 VAL A CA 1
ATOM 2657 C C . VAL A 1 323 ? -2.567 -20.067 33.545 1.00 96.12 323 VAL A C 1
ATOM 2659 O O . VAL A 1 323 ? -1.435 -20.094 34.026 1.00 96.12 323 VAL A O 1
ATOM 2662 N N . LEU A 1 324 ? -3.405 -19.048 33.747 1.00 94.75 324 LEU A N 1
ATOM 2663 C CA . LEU A 1 324 ? -3.062 -17.873 34.553 1.00 94.75 324 LEU A CA 1
ATOM 2664 C C . LEU A 1 324 ? -2.851 -18.238 36.025 1.00 94.75 324 LEU A C 1
ATOM 2666 O O . LEU A 1 32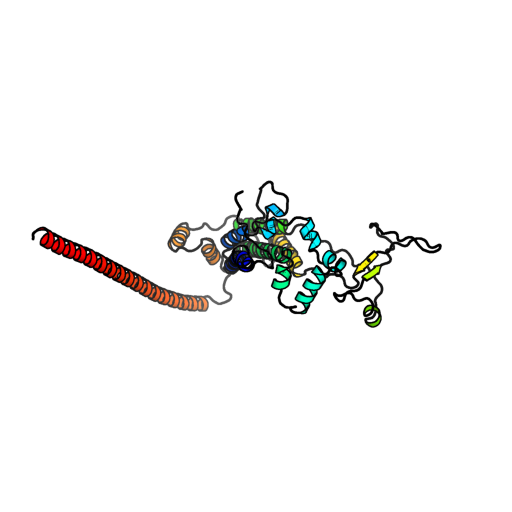4 ? -1.827 -17.869 36.595 1.00 94.75 324 LEU A O 1
ATOM 2670 N N . GLU A 1 325 ? -3.748 -19.034 36.609 1.00 96.81 325 GLU A N 1
ATOM 2671 C CA . GLU A 1 325 ? -3.611 -19.521 37.986 1.00 96.81 325 GLU A CA 1
ATOM 2672 C C . GLU A 1 325 ? -2.312 -20.313 38.183 1.00 96.81 325 GLU A C 1
ATOM 2674 O O . GLU A 1 325 ? -1.600 -20.116 39.169 1.00 96.81 325 GLU A O 1
ATOM 2679 N N . ARG A 1 326 ? -1.955 -21.180 37.223 1.00 96.12 326 ARG A N 1
ATOM 2680 C CA . ARG A 1 326 ? -0.692 -21.936 37.266 1.00 96.12 326 ARG A CA 1
ATOM 2681 C C . ARG A 1 326 ? 0.527 -21.034 37.146 1.00 96.12 326 ARG A C 1
ATOM 2683 O O . ARG A 1 326 ? 1.468 -21.205 37.914 1.00 96.12 326 ARG A O 1
ATOM 2690 N N . ARG A 1 327 ? 0.505 -20.065 36.227 1.00 95.81 327 ARG A N 1
ATOM 2691 C CA . ARG A 1 327 ? 1.591 -19.091 36.061 1.00 95.81 327 ARG A CA 1
ATOM 2692 C C . ARG A 1 327 ? 1.821 -18.305 37.350 1.00 95.81 327 ARG A C 1
ATOM 2694 O O . ARG A 1 327 ? 2.963 -18.128 37.765 1.00 95.81 327 ARG A O 1
ATOM 2701 N N . ASP A 1 328 ? 0.750 -17.844 37.985 1.00 96.38 328 ASP A N 1
ATOM 2702 C CA . ASP A 1 328 ? 0.845 -17.048 39.207 1.00 96.38 328 ASP A CA 1
ATOM 2703 C C . ASP A 1 328 ? 1.324 -17.908 40.393 1.00 96.38 328 ASP A C 1
ATOM 2705 O O . ASP A 1 328 ? 2.160 -17.463 41.183 1.00 96.38 328 ASP A O 1
ATOM 2709 N N . ALA A 1 329 ? 0.895 -19.174 40.473 1.00 96.62 329 ALA A N 1
ATOM 2710 C CA . ALA A 1 329 ? 1.403 -20.136 41.453 1.00 96.62 329 ALA A CA 1
ATOM 2711 C C . ALA A 1 329 ? 2.902 -20.445 41.261 1.00 96.62 329 ALA A C 1
ATOM 2713 O O . ALA A 1 329 ? 3.659 -20.465 42.236 1.00 96.62 329 ALA A O 1
ATOM 2714 N N . GLU A 1 330 ? 3.353 -20.643 40.019 1.00 96.12 330 GLU A N 1
ATOM 2715 C CA . GLU A 1 330 ? 4.772 -20.824 39.690 1.00 96.12 330 GLU A CA 1
ATOM 2716 C C . GLU A 1 330 ? 5.592 -19.574 40.023 1.00 96.12 330 GLU A C 1
ATOM 2718 O O . GLU A 1 330 ? 6.660 -19.682 40.629 1.00 96.12 330 GLU A O 1
ATOM 2723 N N . GLY A 1 331 ? 5.072 -18.384 39.707 1.00 95.00 331 GLY A N 1
ATOM 2724 C CA . GLY A 1 331 ? 5.699 -17.109 40.051 1.00 95.00 331 GLY A CA 1
ATOM 2725 C C . GLY A 1 331 ? 5.896 -16.942 41.560 1.00 95.00 331 GLY A C 1
ATOM 2726 O O . GLY A 1 331 ? 6.977 -16.555 42.009 1.00 95.00 331 GLY A O 1
ATOM 2727 N N . LEU A 1 332 ? 4.891 -17.306 42.362 1.00 96.62 332 LEU A N 1
ATOM 2728 C CA . LEU A 1 332 ? 4.981 -17.261 43.823 1.00 96.62 332 LEU A CA 1
ATOM 2729 C C . LEU A 1 332 ? 5.967 -18.305 44.372 1.00 96.62 332 LEU A C 1
ATOM 2731 O O . LEU A 1 332 ? 6.733 -18.010 45.293 1.00 96.62 332 LEU A O 1
ATOM 2735 N N . SER A 1 333 ? 6.003 -19.503 43.782 1.00 95.94 333 SER A N 1
ATOM 2736 C CA . SER A 1 333 ? 6.984 -20.538 44.130 1.00 95.94 333 SER A CA 1
ATOM 2737 C C . SER A 1 333 ? 8.419 -20.093 43.829 1.00 95.94 333 SER A C 1
ATOM 2739 O O . SER A 1 333 ? 9.317 -20.304 44.648 1.00 95.94 333 SER A O 1
ATOM 2741 N N . LEU A 1 334 ? 8.644 -19.447 42.681 1.00 96.38 334 LEU A N 1
ATOM 2742 C CA . LEU A 1 334 ? 9.947 -18.903 42.304 1.00 96.38 334 LEU A CA 1
ATOM 2743 C C . LEU A 1 334 ? 10.394 -17.812 43.283 1.00 96.38 334 LEU A C 1
ATOM 2745 O O . LEU A 1 334 ? 11.526 -17.851 43.766 1.00 96.38 334 LEU A O 1
ATOM 2749 N N . LEU A 1 335 ? 9.498 -16.880 43.621 1.00 96.06 335 LEU A N 1
ATOM 2750 C CA . LEU A 1 335 ? 9.781 -15.811 44.579 1.00 96.06 335 LEU A CA 1
ATOM 2751 C C . LEU A 1 335 ? 10.174 -16.374 45.949 1.00 96.06 335 LEU A C 1
ATOM 2753 O O . LEU A 1 335 ? 11.157 -15.933 46.544 1.00 96.06 335 LEU A O 1
ATOM 2757 N N . ARG A 1 336 ? 9.442 -17.382 46.437 1.00 95.81 336 ARG A N 1
ATOM 2758 C CA . ARG A 1 336 ? 9.758 -18.042 47.706 1.00 95.81 336 ARG A CA 1
ATOM 2759 C C . ARG A 1 336 ? 11.140 -18.695 47.674 1.00 95.81 336 ARG A C 1
ATOM 2761 O O . ARG A 1 336 ? 11.913 -18.514 48.609 1.00 95.81 336 ARG A O 1
ATOM 2768 N N . SER A 1 337 ? 11.473 -19.406 46.596 1.00 96.25 337 SER A N 1
ATOM 2769 C CA . SER A 1 337 ? 12.795 -20.022 46.440 1.00 96.25 337 SER A CA 1
ATOM 2770 C C . SER A 1 337 ? 13.918 -18.976 46.434 1.00 96.25 337 SER A C 1
ATOM 2772 O O . SER A 1 337 ? 14.935 -19.163 47.099 1.00 96.25 337 SER A O 1
ATOM 2774 N N . GLN A 1 338 ? 13.718 -17.837 45.763 1.00 96.19 338 GLN A N 1
ATOM 2775 C CA . GLN A 1 338 ? 14.678 -16.728 45.777 1.00 96.19 338 GLN A CA 1
ATOM 2776 C C . GLN A 1 338 ? 14.868 -16.140 47.182 1.00 96.19 338 GLN A C 1
ATOM 2778 O O . GLN A 1 338 ? 16.003 -15.905 47.599 1.00 96.19 338 GLN A O 1
ATOM 2783 N N . GLN A 1 339 ? 13.782 -15.937 47.933 1.00 96.12 339 GLN A N 1
ATOM 2784 C CA . GLN A 1 339 ? 13.844 -15.445 49.313 1.00 96.12 339 GLN A CA 1
ATOM 2785 C C . GLN A 1 339 ? 14.544 -16.441 50.252 1.00 96.12 339 GLN A C 1
ATOM 2787 O O . GLN A 1 339 ? 15.332 -16.030 51.104 1.00 96.12 339 GLN A O 1
ATOM 2792 N N . GLU A 1 340 ? 14.306 -17.745 50.085 1.00 96.81 340 GLU A N 1
ATOM 2793 C CA . GLU A 1 340 ? 14.993 -18.793 50.850 1.00 96.81 340 GLU A CA 1
ATOM 2794 C C . GLU A 1 340 ? 16.508 -18.783 50.584 1.00 96.81 340 GLU A C 1
ATOM 2796 O O . GLU A 1 340 ? 17.292 -18.847 51.532 1.00 96.81 340 GLU A O 1
ATOM 2801 N N . ILE A 1 341 ? 16.934 -18.613 49.326 1.00 97.06 341 ILE A N 1
ATOM 2802 C CA . ILE A 1 341 ? 18.358 -18.484 48.969 1.00 97.06 341 ILE A CA 1
ATOM 2803 C C . ILE A 1 341 ? 18.980 -17.246 49.629 1.00 97.06 341 ILE A C 1
ATOM 2805 O O . ILE A 1 341 ? 20.024 -17.361 50.271 1.00 97.06 341 ILE A O 1
ATOM 2809 N N . GLN A 1 342 ? 18.327 -16.083 49.537 1.00 96.06 342 GLN A N 1
ATOM 2810 C CA . GLN A 1 342 ? 18.820 -14.844 50.156 1.00 96.06 342 GLN A CA 1
ATOM 2811 C C . GLN A 1 342 ? 18.956 -14.971 51.681 1.00 96.06 342 GLN A C 1
ATOM 2813 O O . GLN A 1 342 ? 19.931 -14.501 52.269 1.00 96.06 342 GLN A O 1
ATOM 2818 N N . MET A 1 343 ? 18.004 -15.642 52.337 1.00 96.94 343 MET A N 1
ATOM 2819 C CA . MET A 1 343 ? 18.062 -15.884 53.779 1.00 96.94 343 MET A CA 1
ATOM 2820 C C . MET A 1 343 ? 19.228 -16.813 54.146 1.00 96.94 343 MET A C 1
ATOM 2822 O O . MET A 1 343 ? 19.965 -16.529 55.092 1.00 96.94 343 MET A O 1
ATOM 2826 N N . LEU A 1 344 ? 19.456 -17.878 53.371 1.00 96.75 344 LEU A N 1
ATOM 2827 C CA . LEU A 1 344 ? 20.591 -18.782 53.572 1.00 96.75 344 LEU A CA 1
ATOM 2828 C C . LEU A 1 344 ? 21.942 -18.078 53.380 1.00 96.75 344 LEU A C 1
ATOM 2830 O O . LEU A 1 344 ? 22.873 -18.334 54.146 1.00 96.75 344 LEU A O 1
ATOM 2834 N N . GLU A 1 345 ? 22.057 -17.169 52.410 1.00 96.31 345 GLU A N 1
ATOM 2835 C CA . GLU A 1 345 ? 23.253 -16.337 52.232 1.00 96.31 345 GLU A CA 1
ATOM 2836 C C . GLU A 1 345 ? 23.497 -15.423 53.437 1.00 96.31 345 GLU A C 1
ATOM 2838 O O . GLU A 1 345 ? 24.613 -15.382 53.960 1.00 96.31 345 GLU A O 1
ATOM 2843 N N . ALA A 1 346 ? 22.457 -14.761 53.951 1.00 95.31 346 ALA A N 1
ATOM 2844 C CA . ALA A 1 346 ? 22.570 -13.929 55.146 1.00 95.31 346 ALA A CA 1
ATOM 2845 C C . ALA A 1 346 ? 22.990 -14.744 56.386 1.00 95.31 346 ALA A C 1
ATOM 2847 O O . ALA A 1 346 ? 23.871 -14.324 57.140 1.00 95.31 346 ALA A O 1
ATOM 2848 N N . VAL A 1 347 ? 22.423 -15.942 56.580 1.00 96.81 347 VAL A N 1
ATOM 2849 C CA . VAL A 1 347 ? 22.820 -16.857 57.666 1.00 96.81 347 VAL A CA 1
ATOM 2850 C C . VAL A 1 347 ? 24.275 -17.298 57.510 1.00 96.81 347 VAL A C 1
ATOM 2852 O O . VAL A 1 347 ? 25.013 -17.343 58.496 1.00 96.81 347 VAL A O 1
ATOM 2855 N N . LYS A 1 348 ? 24.717 -17.591 56.283 1.00 96.12 348 LYS A N 1
ATOM 2856 C CA . LYS A 1 348 ? 26.111 -17.944 55.993 1.00 96.12 348 LYS A CA 1
ATOM 2857 C C . LYS A 1 348 ? 27.069 -16.810 56.366 1.00 96.12 348 LYS A C 1
ATOM 2859 O O . LYS A 1 348 ? 28.101 -17.082 56.975 1.00 96.12 348 LYS A O 1
ATOM 2864 N N . GLU A 1 349 ? 26.730 -15.562 56.055 1.00 95.88 349 GLU A N 1
ATOM 2865 C CA . GLU A 1 349 ? 27.537 -14.396 56.441 1.00 95.88 349 GLU A CA 1
ATOM 2866 C C . GLU A 1 349 ? 27.588 -14.198 57.964 1.00 95.88 349 GLU A C 1
ATOM 2868 O O . GLU A 1 349 ? 28.659 -13.937 58.509 1.00 95.88 349 GLU A O 1
ATOM 2873 N N . ILE A 1 350 ? 26.480 -14.417 58.684 1.00 96.12 350 ILE A N 1
ATOM 2874 C CA . ILE A 1 350 ? 26.485 -14.416 60.160 1.00 96.12 350 ILE A CA 1
ATOM 2875 C C . ILE A 1 350 ? 27.437 -15.491 60.695 1.00 96.12 350 ILE A C 1
ATOM 2877 O O . ILE A 1 350 ? 28.219 -15.225 61.605 1.00 96.12 350 ILE A O 1
ATOM 2881 N N . LYS A 1 351 ? 27.403 -16.702 60.124 1.00 94.62 351 LYS A N 1
ATOM 2882 C CA . LYS A 1 351 ? 28.298 -17.792 60.535 1.00 94.62 351 LYS A CA 1
ATOM 2883 C C . LYS A 1 351 ? 29.768 -17.495 60.261 1.00 94.62 351 LYS A C 1
ATOM 2885 O O . LYS A 1 351 ? 30.589 -17.840 61.102 1.00 94.62 351 LYS A O 1
ATOM 2890 N N . LYS A 1 352 ? 30.104 -16.829 59.153 1.00 94.94 352 LYS A N 1
ATOM 2891 C CA . LYS A 1 352 ? 31.476 -16.357 58.905 1.00 94.94 352 LYS A CA 1
ATOM 2892 C C . LYS A 1 352 ? 31.924 -15.348 59.959 1.00 94.94 352 LYS A C 1
ATOM 2894 O O . LYS A 1 352 ? 32.950 -15.569 60.581 1.00 94.94 352 LYS A O 1
ATOM 2899 N N . LYS A 1 353 ? 31.110 -14.324 60.243 1.00 93.50 353 LYS A N 1
ATOM 2900 C CA . LYS A 1 353 ? 31.434 -13.322 61.273 1.00 93.50 353 LYS A CA 1
ATOM 2901 C C . LYS A 1 353 ? 31.623 -13.935 62.662 1.00 93.50 353 LYS A C 1
ATOM 2903 O O . LYS A 1 353 ? 32.506 -13.510 63.390 1.00 93.50 353 LYS A O 1
ATOM 2908 N N . GLN A 1 354 ? 30.829 -14.952 63.012 1.00 92.50 354 GLN A N 1
ATOM 2909 C CA . GLN A 1 354 ? 31.010 -15.707 64.260 1.00 92.50 354 GLN A CA 1
ATOM 2910 C C . GLN A 1 354 ? 32.354 -16.448 64.305 1.00 92.50 354 GLN A C 1
ATOM 2912 O O . GLN A 1 354 ? 32.946 -16.561 65.371 1.00 92.50 354 GLN A O 1
ATOM 2917 N N . ILE A 1 355 ? 32.830 -16.969 63.171 1.00 93.44 355 ILE A N 1
ATOM 2918 C CA . ILE A 1 355 ? 34.155 -17.597 63.087 1.00 93.44 355 ILE A CA 1
ATOM 2919 C C . ILE A 1 355 ? 35.245 -16.532 63.239 1.00 93.44 355 ILE A C 1
ATOM 2921 O O . ILE A 1 355 ? 36.170 -16.741 64.017 1.00 93.44 355 ILE A O 1
ATOM 2925 N N . ASP A 1 356 ? 35.113 -15.394 62.555 1.00 92.88 356 ASP A N 1
ATOM 2926 C CA . ASP A 1 356 ? 36.082 -14.296 62.625 1.00 92.88 356 ASP A CA 1
ATOM 2927 C C . ASP A 1 356 ? 36.208 -13.739 64.060 1.00 92.88 356 ASP A C 1
ATOM 2929 O O . ASP A 1 356 ? 37.318 -13.574 64.555 1.00 92.88 356 ASP A O 1
ATOM 2933 N N . GLU A 1 357 ? 35.092 -13.550 64.776 1.00 91.06 357 GLU A N 1
ATOM 2934 C CA . GLU A 1 357 ? 35.070 -13.109 66.185 1.00 91.06 357 GLU A CA 1
ATOM 2935 C C . GLU A 1 357 ? 35.791 -14.092 67.124 1.00 91.06 357 GLU A C 1
ATOM 2937 O O . GLU A 1 357 ? 36.531 -13.689 68.025 1.00 91.06 357 GLU A O 1
ATOM 2942 N N . VAL A 1 358 ? 35.612 -15.399 66.905 1.00 89.88 358 VAL A N 1
ATOM 2943 C CA . VAL A 1 358 ? 36.324 -16.440 67.665 1.00 89.88 358 VAL A CA 1
ATOM 2944 C C . VAL A 1 358 ? 37.824 -16.420 67.359 1.00 89.88 358 VAL A C 1
ATOM 2946 O O . VAL A 1 358 ? 38.624 -16.684 68.249 1.00 89.88 358 VAL A O 1
ATOM 2949 N N . VAL A 1 359 ? 38.223 -16.096 66.126 1.00 88.69 359 VAL A N 1
ATOM 2950 C CA . VAL A 1 359 ? 39.640 -15.971 65.748 1.00 88.69 359 VAL A CA 1
ATOM 2951 C C . VAL A 1 359 ? 40.274 -14.712 66.345 1.00 88.69 359 VAL A C 1
ATOM 2953 O O . VAL A 1 359 ? 41.422 -14.781 66.763 1.00 88.69 359 VAL A O 1
ATOM 2956 N N . GLU A 1 360 ? 39.555 -13.588 66.426 1.00 82.00 360 GLU A N 1
ATOM 2957 C CA . GLU A 1 360 ? 40.063 -12.345 67.039 1.00 82.00 360 GLU A CA 1
ATOM 2958 C C . GLU A 1 360 ? 40.186 -12.409 68.572 1.00 82.00 360 GLU A C 1
ATOM 2960 O O . GLU A 1 360 ? 40.930 -11.628 69.164 1.00 82.00 360 GLU A O 1
ATOM 2965 N N . THR A 1 361 ? 39.446 -13.305 69.229 1.00 75.19 361 THR A N 1
ATOM 2966 C CA . THR A 1 361 ? 39.446 -13.459 70.697 1.00 75.19 361 THR A CA 1
ATOM 2967 C C . THR A 1 361 ? 40.489 -14.451 71.228 1.00 75.19 361 THR A C 1
ATOM 2969 O O . THR A 1 361 ? 40.624 -14.588 72.448 1.00 75.19 361 THR A O 1
ATOM 2972 N N . ILE A 1 362 ? 41.235 -15.113 70.338 1.00 59.50 362 ILE A N 1
ATOM 2973 C CA . ILE A 1 362 ? 42.396 -15.976 70.633 1.00 59.50 362 ILE A CA 1
ATOM 2974 C C . ILE A 1 362 ? 43.671 -15.163 70.425 1.00 59.50 362 ILE A C 1
ATOM 2976 O O . ILE A 1 362 ? 44.570 -15.270 71.293 1.00 59.50 362 ILE A O 1
#

pLDDT: mean 84.37, std 13.58, range [42.47, 97.44]

Foldseek 3Di:
DPPDPDQDLDPPDPCNVVLCCVQAVVLQVVLLVCLVVVVLVVSLVSLQSAFAPPFPDPDDPPLRGGNRPVSNPDDPVNVVCLDPVNLVVPCVDPLSVVLVVVCVVPVPDVVSNCSVPVVVSVVVSLVSNLVSLLSQLLLLLLLVAPVSPVVSLVSLVVSDVSLDDDDDDDDDQDDDDDDPVRCVVQQDPNRKHWDWGQDPDDDDDFPQDDDDDDDDGGGTDTDIPDDDDDDPVSVVSVVSSVLSNVCSVQCHGPVRHHDDHDPDDDDDDVVVVVVCVVVVHDPSVVSSVVSDDDDPDDPVVVVVVVVVVVVVVVVVVVVVVVVVVVVVVVVVVVVVVVVVVVVVVVVVVVVVVVVVVVVVVD

Sequence (362 aa):
TVVKDIVDFSNGGAYSIYNWELFFHAPLMIACRLSQNQRFEEAMSWFHYIFNPTDIEDLPTPQRYWVTKPFFEYNSDDYRKQRIQNILSNINLPEYQEQLKAWRNNPFKPHLIARTRPVAYQRNVVMKYIDNLIAWGDQLFRRDTIESINEASLLYMLAYEILGRRPEKVPNVEHEDLTFNELETKLDSFGNARVDVIIEDTLLPIEVVPSTDGSEPMPKLETFYFGIPNNDYLFKYWDTVEDRLFKIRNCMNIEGIVRQLPLFEPPIDPALLVKAAAAGIDLSSVLDDISASTPHVRFRIVVQKAIEFCNEVKELGDKMLGVLERRDAEGLSLLRSQQEIQMLEAVKEIKKKQIDEVVETI